Protein AF-A0A6P7GEY9-F1 (afdb_monomer_lite)

InterPro domains:
  IPR000048 IQ motif, EF-hand binding site [PF00612] (261-279)
  IPR000048 IQ motif, EF-hand binding site [SM00015] (258-280)
  IPR042618 Dynein regulatory complex protein 9 [PTHR14871] (231-301)

Secondary structure (DSSP, 8-state):
--SHHHHHHHHHHHHHHHHHHHHHHHHHHHHHHHHHHHHHHHHHTPPP--S---S---HHHHHHHHHTTTT----------THHHHHHHHHHHHHHHHTS--HHHHHHHHHHHHHHHHHHHHHHHHHHHHHHHHHHHHHHHHHHHHHHHHHHHHHHHHHHHHHHHHHHHHHHHHHHHHHHHHHHHHHHHHHHHHHHHHHHHHHHHHHHHHHHHHHHHHHHHHHHHHHHHHHHHHHHHHHHHHHHHHHHHHHHHHHHHHHHHHHHHHHHHHHHHHHHTT-S---------------------

Sequence (301 aa):
MSTEDQFQNVLHSEQNTSQDLSTEMCISVLQEMVDALLILKSIGHWPDIDSDIFEYDTPEQRFKKEIYQQGNVSESLCPQNFSFITIFATNLLEELKHERSYLKFSNSVSTIQKMQLDEELLLGETSKKEIIVKKLQMCLDSERDVSIDKLVSSMESIGKIKDQIENFYIQSEIKINYLKSWENSKLEMQEITFSKLIEEITEDIKTTEANINQDIRVHEEIEIAMSEIIQYAKRQQEIDDYKKHKIEQERLRLEKEEKNKKATTIQAWWRGVMVRKGFGKFRKKKEKKGKKKSTDKKEKK

pLDDT: mean 77.71, std 20.15, range [35.75, 98.62]

Foldseek 3Di:
DDDPVVVVVVVVVVVVVVLVVVLVVVLVVLVVVLVVVVVVCVVVVADDDDLPPQDQDDPVNVVVVVVVVVPDDDPDDDDPRCNVVSSLSVVQSVCCVPVVDCVVVVVSVVSVVVVVVNVVVVVVVVVVVVVVVVVVVVVVVVVVVVVVVVVVVVVVVVVVVVVVVVVVVVVVVVVVVVVVVVVVVVVVVVVVVVVVVVVVVVVVVVVVVVVVVVVVVVVVVVVVVVVVVVVVVVVVVVVVVVVVVVVVVVVVVVVVVVVVVVVVVVVVVVVVVCVVVVVDDPDDDDDDDDDDDDDDDDDDD

Organism: NCBI:txid50390

Radius of gyration: 93.53 Å; chains: 1; bounding box: 195×47×234 Å

Structure (mmCIF, N/CA/C/O backbone):
data_AF-A0A6P7GEY9-F1
#
_entry.id   AF-A0A6P7GEY9-F1
#
loop_
_atom_site.group_PDB
_atom_site.id
_atom_site.type_symbol
_atom_site.label_atom_id
_atom_site.label_alt_id
_atom_site.label_comp_id
_atom_site.label_asym_id
_atom_site.label_entity_id
_atom_site.label_seq_id
_atom_site.pdbx_PDB_ins_code
_atom_site.Cartn_x
_atom_site.Cartn_y
_atom_site.Cartn_z
_atom_site.occupancy
_atom_site.B_iso_or_equiv
_atom_site.auth_seq_id
_atom_site.auth_comp_id
_atom_site.auth_asym_id
_atom_site.auth_atom_id
_atom_site.pdbx_PDB_model_num
ATOM 1 N N . MET A 1 1 ? -86.440 21.029 113.853 1.00 50.75 1 MET A N 1
ATOM 2 C CA . MET A 1 1 ? -85.056 20.531 113.707 1.00 50.75 1 MET A CA 1
ATOM 3 C C . MET A 1 1 ? -85.108 19.026 113.863 1.00 50.75 1 MET A C 1
ATOM 5 O O . MET A 1 1 ? -85.146 18.542 114.985 1.00 50.75 1 MET A O 1
ATOM 9 N N . SER A 1 2 ? -85.318 18.306 112.763 1.00 48.53 2 SER A N 1
ATOM 10 C CA . SER A 1 2 ? -85.650 16.884 112.801 1.00 48.53 2 SER A CA 1
ATOM 11 C C . SER A 1 2 ? -85.211 16.205 111.504 1.00 48.53 2 SER A C 1
ATOM 13 O O . SER A 1 2 ? -85.489 16.711 110.423 1.00 48.53 2 SER A O 1
ATOM 15 N N . THR A 1 3 ? -84.540 15.069 111.696 1.00 53.16 3 THR A N 1
ATOM 16 C CA . THR A 1 3 ? -84.442 13.862 110.857 1.00 53.16 3 THR A CA 1
ATOM 17 C C . THR A 1 3 ? -83.705 13.868 109.508 1.00 53.16 3 THR A C 1
ATOM 19 O O . THR A 1 3 ? -83.012 12.884 109.265 1.00 53.16 3 THR A O 1
ATOM 22 N N . GLU A 1 4 ? -83.703 14.919 108.683 1.00 49.84 4 GLU A N 1
ATOM 23 C CA . GLU A 1 4 ? -83.028 14.839 107.360 1.00 49.84 4 GLU A CA 1
ATOM 24 C C . GLU A 1 4 ? -81.482 14.941 107.446 1.00 49.84 4 GLU A C 1
ATOM 26 O O . GLU A 1 4 ? -80.762 14.157 106.826 1.00 49.84 4 GLU A O 1
ATOM 31 N N . ASP A 1 5 ? -80.952 15.828 108.301 1.00 48.97 5 ASP A N 1
ATOM 32 C CA . ASP A 1 5 ? -79.496 16.028 108.482 1.00 48.97 5 ASP A CA 1
ATOM 33 C C . ASP A 1 5 ? -78.797 14.875 109.229 1.00 48.97 5 ASP A C 1
ATOM 35 O O . ASP A 1 5 ? -77.572 14.736 109.182 1.00 48.97 5 ASP A O 1
ATOM 39 N N . GLN A 1 6 ? -79.558 14.022 109.923 1.00 51.69 6 GLN A N 1
ATOM 40 C CA . GLN A 1 6 ? -79.007 12.825 110.567 1.00 51.69 6 GLN A CA 1
ATOM 41 C C . GLN A 1 6 ? -78.902 11.647 109.590 1.00 51.69 6 GLN A C 1
ATOM 43 O O . GLN A 1 6 ? -77.961 10.869 109.704 1.00 51.69 6 GLN A O 1
ATOM 48 N N . PHE A 1 7 ? -79.783 11.540 108.590 1.00 49.06 7 PHE A N 1
ATOM 49 C CA . PHE A 1 7 ? -79.731 10.447 107.611 1.00 49.06 7 PHE A CA 1
ATOM 50 C C . PHE A 1 7 ? -78.645 10.638 106.544 1.00 49.06 7 PHE A C 1
ATOM 52 O O . PHE A 1 7 ? -77.982 9.668 106.181 1.00 49.06 7 PHE A O 1
ATOM 59 N N . GLN A 1 8 ? -78.386 11.873 106.098 1.00 49.06 8 GLN A N 1
ATOM 60 C CA . GLN A 1 8 ? -77.265 12.154 105.185 1.00 49.06 8 GLN A CA 1
ATOM 61 C C . GLN A 1 8 ? -75.896 11.947 105.860 1.00 49.06 8 GLN A C 1
ATOM 63 O O . GLN A 1 8 ? -74.968 11.450 105.227 1.00 49.06 8 GLN A O 1
ATOM 68 N N . ASN A 1 9 ? -75.781 12.219 107.166 1.00 49.22 9 ASN A N 1
ATOM 69 C CA . ASN A 1 9 ? -74.558 11.935 107.928 1.00 49.22 9 ASN A CA 1
ATOM 70 C C . ASN A 1 9 ? -74.324 10.436 108.179 1.00 49.22 9 ASN A C 1
ATOM 72 O O . ASN A 1 9 ? -73.174 10.023 108.298 1.00 49.22 9 ASN A O 1
ATOM 76 N N . VAL A 1 10 ? -75.379 9.617 108.239 1.00 51.34 10 VAL A N 1
ATOM 77 C CA . VAL A 1 10 ? -75.249 8.157 108.396 1.00 51.34 10 VAL A CA 1
ATOM 78 C C . VAL A 1 10 ? -74.941 7.479 107.058 1.00 51.34 10 VAL A C 1
ATOM 80 O O . VAL A 1 10 ? -74.064 6.630 107.006 1.00 51.34 10 VAL A O 1
ATOM 83 N N . LEU A 1 11 ? -75.547 7.908 105.947 1.00 45.84 11 LEU A N 1
ATOM 84 C CA . LEU A 1 11 ? -75.218 7.370 104.618 1.00 45.84 11 LEU A CA 1
ATOM 85 C C . LEU A 1 11 ? -73.806 7.756 104.150 1.00 45.84 11 LEU A C 1
ATOM 87 O O . LEU A 1 11 ? -73.105 6.924 103.572 1.00 45.84 11 LEU A O 1
ATOM 91 N N . HIS A 1 12 ? -73.344 8.976 104.449 1.00 45.66 12 HIS A N 1
ATOM 92 C CA . HIS A 1 12 ? -71.948 9.347 104.210 1.00 45.66 12 HIS A CA 1
ATOM 93 C C . HIS A 1 12 ? -70.970 8.682 105.188 1.00 45.66 12 HIS A C 1
ATOM 95 O O . HIS A 1 12 ? -69.826 8.452 104.804 1.00 45.66 12 HIS A O 1
ATOM 101 N N . SER A 1 13 ? -71.371 8.319 106.413 1.00 48.47 13 SER A N 1
ATOM 102 C CA . SER A 1 13 ? -70.492 7.549 107.307 1.00 48.47 13 SER A CA 1
ATOM 103 C C . SER A 1 13 ? -70.432 6.063 106.929 1.00 48.47 13 SER A C 1
ATOM 105 O O . SER A 1 13 ? -69.361 5.465 107.003 1.00 48.47 13 SER A O 1
ATOM 107 N N . GLU A 1 14 ? -71.523 5.474 106.434 1.00 44.28 14 GLU A N 1
ATOM 108 C CA . GLU A 1 14 ? -71.573 4.079 105.969 1.00 44.28 14 GLU A CA 1
ATOM 109 C C . GLU A 1 14 ? -70.841 3.869 104.633 1.00 44.28 14 GLU A C 1
ATOM 111 O O . GLU A 1 14 ? -70.109 2.892 104.472 1.00 44.28 14 GLU A O 1
ATOM 116 N N . GLN A 1 15 ? -70.937 4.812 103.688 1.00 47.47 15 GLN A N 1
ATOM 117 C CA . GLN A 1 15 ? -70.130 4.760 102.461 1.00 47.47 15 GLN A CA 1
ATOM 118 C C . GLN A 1 15 ? -68.632 4.959 102.739 1.00 47.47 15 GLN A C 1
ATOM 120 O O . GLN A 1 15 ? -67.813 4.242 102.165 1.00 47.47 15 GLN A O 1
ATOM 125 N N . ASN A 1 16 ? -68.271 5.850 103.670 1.00 49.81 16 ASN A N 1
ATOM 126 C CA . ASN A 1 16 ? -66.875 6.058 104.064 1.00 49.81 16 ASN A CA 1
ATOM 127 C C . ASN A 1 16 ? -66.300 4.871 104.851 1.00 49.81 16 ASN A C 1
ATOM 129 O O . ASN A 1 16 ? -65.142 4.525 104.656 1.00 49.81 16 ASN A O 1
ATOM 133 N N . THR A 1 17 ? -67.091 4.203 105.696 1.00 50.62 17 THR A N 1
ATOM 134 C CA . THR A 1 17 ? -66.637 3.008 106.435 1.00 50.62 17 THR A CA 1
ATOM 135 C C . THR A 1 17 ? -66.512 1.779 105.539 1.00 50.62 17 THR A C 1
ATOM 137 O O . THR A 1 17 ? -65.582 0.997 105.720 1.00 50.62 17 THR A O 1
ATOM 140 N N . SER A 1 18 ? -67.376 1.623 104.530 1.00 51.94 18 SER A N 1
ATOM 141 C CA . SER A 1 18 ? -67.231 0.550 103.538 1.00 51.94 18 SER A CA 1
ATOM 142 C C . SER A 1 18 ? -66.055 0.789 102.583 1.00 51.94 18 SER A C 1
ATOM 144 O O . SER A 1 18 ? -65.390 -0.176 102.201 1.00 51.94 18 SER A O 1
ATOM 146 N N . GLN A 1 19 ? -65.777 2.044 102.201 1.00 55.69 19 GLN A N 1
ATOM 147 C CA . GLN A 1 19 ? -64.552 2.386 101.471 1.00 55.69 19 GLN A CA 1
ATOM 148 C C . GLN A 1 19 ? -63.313 2.165 102.342 1.00 55.69 19 GLN A C 1
ATOM 150 O O . GLN A 1 19 ? -62.363 1.552 101.866 1.00 55.69 19 GLN A O 1
ATOM 155 N N . ASP A 1 20 ? -63.332 2.550 103.618 1.00 56.56 20 ASP A N 1
ATOM 156 C CA . ASP A 1 20 ? -62.206 2.329 104.533 1.00 56.56 20 ASP A CA 1
ATOM 157 C C . ASP A 1 20 ? -61.915 0.842 104.758 1.00 56.56 20 ASP A C 1
ATOM 159 O O . ASP A 1 20 ? -60.754 0.444 104.693 1.00 56.56 20 ASP A O 1
ATOM 163 N N . LEU A 1 21 ? -62.945 0.002 104.910 1.00 58.47 21 LEU A N 1
ATOM 164 C CA . LEU A 1 21 ? -62.770 -1.446 105.058 1.00 58.47 21 LEU A CA 1
ATOM 165 C C . LEU A 1 21 ? -62.199 -2.087 103.783 1.00 58.47 21 LEU A C 1
ATOM 167 O O . LEU A 1 21 ? -61.311 -2.935 103.849 1.00 58.47 21 LEU A O 1
ATOM 171 N N . SER A 1 22 ? -62.671 -1.656 102.607 1.00 62.00 22 SER A N 1
ATOM 172 C CA . SER A 1 22 ? -62.120 -2.100 101.321 1.00 62.00 22 SER A CA 1
ATOM 173 C C . SER A 1 22 ? -60.664 -1.665 101.149 1.00 62.00 22 SER A C 1
ATOM 175 O O . SER A 1 22 ? -59.865 -2.419 100.598 1.00 62.00 22 SER A O 1
ATOM 177 N N . THR A 1 23 ? -60.313 -0.465 101.612 1.00 63.62 23 THR A N 1
ATOM 178 C CA . THR A 1 23 ? -58.951 0.074 101.508 1.00 63.62 23 THR A CA 1
ATOM 179 C C . THR A 1 23 ? -58.010 -0.658 102.465 1.00 63.62 23 THR A C 1
ATOM 181 O O . THR A 1 23 ? -56.910 -1.027 102.066 1.00 63.62 23 THR A O 1
ATOM 184 N N . GLU A 1 24 ? -58.456 -0.963 103.689 1.00 63.41 24 GLU A N 1
ATOM 185 C CA . GLU A 1 24 ? -57.702 -1.787 104.642 1.00 63.41 24 GLU A CA 1
ATOM 186 C C . GLU A 1 24 ? -57.487 -3.217 104.141 1.00 63.41 24 GLU A C 1
ATOM 188 O O . GLU A 1 24 ? -56.365 -3.716 104.205 1.00 63.41 24 GLU A O 1
ATOM 193 N N . MET A 1 25 ? -58.512 -3.860 103.571 1.00 64.94 25 MET A N 1
ATOM 194 C CA . MET A 1 25 ? -58.350 -5.183 102.959 1.00 64.94 25 MET A CA 1
ATOM 195 C C . MET A 1 25 ? -57.347 -5.151 101.800 1.00 64.94 25 MET A C 1
ATOM 197 O O . MET A 1 25 ? -56.496 -6.035 101.703 1.00 64.94 25 MET A O 1
ATOM 201 N N . CYS A 1 26 ? -57.399 -4.125 100.944 1.00 65.19 26 CYS A N 1
ATOM 202 C CA . CYS A 1 26 ? -56.416 -3.941 99.877 1.00 65.19 26 CYS A CA 1
ATOM 203 C C . CYS A 1 26 ? -54.998 -3.740 100.427 1.00 65.19 26 CYS A C 1
ATOM 205 O O . CYS A 1 26 ? -54.064 -4.315 99.878 1.00 65.19 26 CYS A O 1
ATOM 207 N N . ILE A 1 27 ? -54.827 -2.987 101.518 1.00 69.50 27 ILE A N 1
ATOM 208 C CA . ILE A 1 27 ? -53.526 -2.801 102.176 1.00 69.50 27 ILE A CA 1
ATOM 209 C C . ILE A 1 27 ? -53.011 -4.127 102.745 1.00 69.50 27 ILE A C 1
ATOM 211 O O . ILE A 1 27 ? -51.840 -4.437 102.552 1.00 69.50 27 ILE A O 1
ATOM 215 N N . SER A 1 28 ? -53.854 -4.930 103.402 1.00 69.31 28 SER A N 1
ATOM 216 C CA . SER A 1 28 ? -53.449 -6.238 103.937 1.00 69.31 28 SER A CA 1
ATOM 217 C C . SER A 1 28 ? -53.040 -7.215 102.834 1.00 69.31 28 SER A C 1
ATOM 219 O O . SER A 1 28 ? -51.993 -7.848 102.940 1.00 69.31 28 SER A O 1
ATOM 221 N N . VAL A 1 29 ? -53.811 -7.292 101.746 1.00 72.94 29 VAL A N 1
ATOM 222 C CA . VAL A 1 29 ? -53.485 -8.159 100.602 1.00 72.94 29 VAL A CA 1
ATOM 223 C C . VAL A 1 29 ? -52.218 -7.679 99.893 1.00 72.94 29 VAL A C 1
ATOM 225 O O . VAL A 1 29 ? -51.346 -8.484 99.582 1.00 72.94 29 VAL A O 1
ATOM 228 N N . LEU A 1 30 ? -52.067 -6.370 99.669 1.00 71.88 30 LEU A N 1
ATOM 229 C CA . LEU A 1 30 ? -50.858 -5.817 99.055 1.00 71.88 30 LEU A CA 1
ATOM 230 C C . LEU A 1 30 ? -49.628 -5.989 99.947 1.00 71.88 30 LEU A C 1
ATOM 232 O O . LEU A 1 30 ? -48.547 -6.233 99.423 1.00 71.88 30 LEU A O 1
ATOM 236 N N . GLN A 1 31 ? -49.780 -5.913 101.270 1.00 75.38 31 GLN A N 1
ATOM 237 C CA . GLN A 1 31 ? -48.702 -6.199 102.213 1.00 75.38 31 GLN A CA 1
ATOM 238 C C . GLN A 1 31 ? -48.240 -7.653 102.085 1.00 75.38 31 GLN A C 1
ATOM 240 O O . GLN A 1 31 ? -47.049 -7.885 101.913 1.00 75.38 31 GLN A O 1
ATOM 245 N N . GLU A 1 32 ? -49.164 -8.618 102.077 1.00 74.31 32 GLU A N 1
ATOM 246 C CA . GLU A 1 32 ? -48.819 -10.031 101.871 1.00 74.31 32 GLU A CA 1
ATOM 247 C C . GLU A 1 32 ? -48.157 -10.271 100.505 1.00 74.31 32 GLU A C 1
ATOM 249 O O . GLU A 1 32 ? -47.192 -11.031 100.403 1.00 74.31 32 GLU A O 1
ATOM 254 N N . MET A 1 33 ? -48.630 -9.598 99.451 1.00 72.19 33 MET A N 1
ATOM 255 C CA . MET A 1 33 ? -48.030 -9.686 98.117 1.00 72.19 33 MET A CA 1
ATOM 256 C C . MET A 1 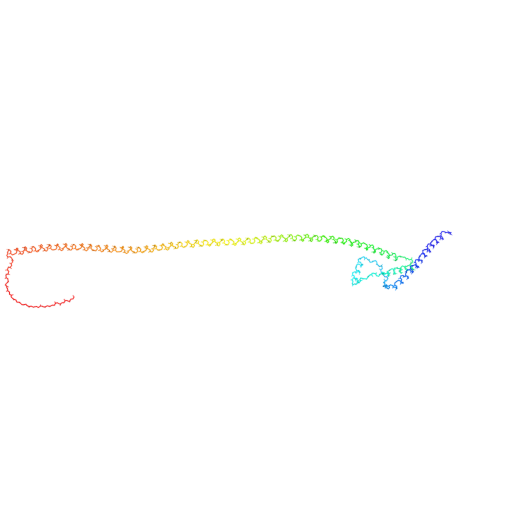33 ? -46.620 -9.088 98.075 1.00 72.19 33 MET A C 1
ATOM 258 O O . MET A 1 33 ? -45.724 -9.691 97.489 1.00 72.19 33 MET A O 1
ATOM 262 N N . VAL A 1 34 ? -46.400 -7.930 98.699 1.00 74.44 34 VAL A N 1
ATOM 263 C CA . VAL A 1 34 ? -45.078 -7.296 98.800 1.00 74.44 34 VAL A CA 1
ATOM 264 C C . VAL A 1 34 ? -44.129 -8.164 99.619 1.00 74.44 34 VAL A C 1
ATOM 266 O O . VAL A 1 34 ? -43.002 -8.394 99.184 1.00 74.44 34 VAL A O 1
ATOM 269 N N . ASP A 1 35 ? -44.582 -8.712 100.744 1.00 74.19 35 ASP A N 1
ATOM 270 C CA . ASP A 1 35 ? -43.778 -9.594 101.589 1.00 74.19 35 ASP A CA 1
ATOM 271 C C . ASP A 1 35 ? -43.381 -10.868 100.820 1.00 74.19 35 ASP A C 1
ATOM 273 O O . ASP A 1 35 ? -42.212 -11.262 100.820 1.00 74.19 35 ASP A O 1
ATOM 277 N N . ALA A 1 36 ? -44.311 -11.464 100.064 1.00 74.94 36 ALA A N 1
ATOM 278 C CA . ALA A 1 36 ? -44.023 -12.597 99.184 1.00 74.94 36 ALA A CA 1
ATOM 279 C C . ALA A 1 36 ? -43.030 -12.239 98.060 1.00 74.94 36 ALA A C 1
ATOM 281 O O . ALA A 1 36 ? -42.120 -13.017 97.761 1.00 74.94 36 ALA A O 1
ATOM 282 N N . LEU A 1 37 ? -43.159 -11.053 97.455 1.00 69.81 37 LEU A N 1
ATOM 283 C CA . LEU A 1 37 ? -42.241 -10.558 96.423 1.00 69.81 37 LEU A CA 1
ATOM 284 C C . LEU A 1 37 ? -40.845 -10.245 96.980 1.00 69.81 37 LEU A C 1
ATOM 286 O O . LEU A 1 37 ? -39.851 -10.479 96.294 1.00 69.81 37 LEU A O 1
ATOM 290 N N . LEU A 1 38 ? -40.740 -9.762 98.219 1.00 69.94 38 LEU A N 1
ATOM 291 C CA . LEU A 1 38 ? -39.466 -9.526 98.904 1.00 69.94 38 LEU A CA 1
ATOM 292 C C . LEU A 1 38 ? -38.768 -10.839 99.267 1.00 69.94 38 LEU A C 1
ATOM 294 O O . LEU A 1 38 ? -37.551 -10.955 99.104 1.00 69.94 38 LEU A O 1
ATOM 298 N N . ILE A 1 39 ? -39.530 -11.858 99.674 1.00 72.75 39 ILE A N 1
ATOM 299 C CA . ILE A 1 39 ? -39.005 -13.214 99.870 1.00 72.75 39 ILE A CA 1
ATOM 300 C C . ILE A 1 39 ? -38.461 -13.752 98.541 1.00 72.75 39 ILE A C 1
ATOM 302 O O . ILE A 1 39 ? -37.316 -14.205 98.484 1.00 72.75 39 ILE A O 1
ATOM 306 N N . LEU A 1 40 ? -39.224 -13.635 97.451 1.00 67.44 40 LEU A N 1
ATOM 307 C CA . LEU A 1 40 ? -38.783 -14.062 96.119 1.00 67.44 40 LEU A CA 1
ATOM 308 C C . LEU A 1 40 ? -37.537 -13.302 95.644 1.00 67.44 40 LEU A C 1
ATOM 310 O O . LEU A 1 40 ? -36.612 -13.925 95.122 1.00 67.44 40 LEU A O 1
ATOM 314 N N . LYS A 1 41 ? -37.458 -11.992 95.898 1.00 67.44 41 LYS A N 1
ATOM 315 C CA . LYS A 1 41 ? -36.270 -11.171 95.629 1.00 67.44 41 LYS A CA 1
ATOM 316 C C . LYS A 1 41 ? -35.043 -11.669 96.398 1.00 67.44 41 LYS A C 1
ATOM 318 O O . LYS A 1 41 ? -33.965 -11.784 95.816 1.00 67.44 41 LYS A O 1
ATOM 323 N N . SER A 1 42 ? -35.206 -12.003 97.680 1.00 66.81 42 SER A N 1
ATOM 324 C CA . SER A 1 42 ? -34.108 -12.501 98.523 1.00 66.81 42 SER A CA 1
ATOM 325 C C . SER A 1 42 ? -33.565 -13.855 98.049 1.00 66.81 42 SER A C 1
ATOM 327 O O . SER A 1 42 ? -32.360 -14.097 98.091 1.00 66.81 42 SER A O 1
ATOM 329 N N . ILE A 1 43 ? -34.440 -14.711 97.516 1.00 68.38 43 ILE A N 1
ATOM 330 C CA . ILE A 1 43 ? -34.069 -16.013 96.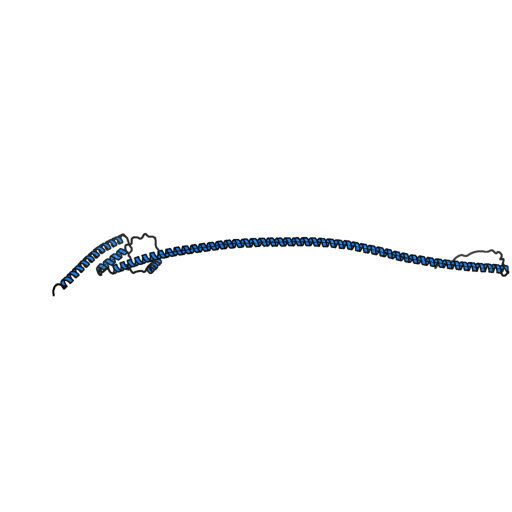952 1.00 68.38 43 ILE A CA 1
ATOM 331 C C . ILE A 1 43 ? -33.416 -15.835 95.571 1.00 68.38 43 ILE A C 1
ATOM 333 O O . ILE A 1 43 ? -32.423 -16.492 95.269 1.00 68.38 43 ILE A O 1
ATOM 337 N N . GLY A 1 44 ? -33.937 -14.923 94.745 1.00 63.75 44 GLY A N 1
ATOM 338 C CA . GLY A 1 44 ? -33.515 -14.711 93.358 1.00 63.75 44 GLY A CA 1
ATOM 339 C C . GLY A 1 44 ? -32.305 -13.795 93.140 1.00 63.75 44 GLY A C 1
ATOM 340 O O . GLY A 1 44 ? -31.861 -13.689 92.000 1.00 63.75 44 GLY A O 1
ATOM 341 N N . HIS A 1 45 ? -31.774 -13.143 94.185 1.00 63.09 45 HIS A N 1
ATOM 342 C CA . HIS A 1 45 ? -30.652 -12.187 94.098 1.00 63.09 45 HIS A CA 1
ATOM 343 C C . HIS A 1 45 ? -30.874 -11.088 93.039 1.00 63.09 45 HIS A C 1
ATOM 345 O O . HIS A 1 45 ? -29.989 -10.788 92.235 1.00 63.09 45 HIS A O 1
ATOM 351 N N . TRP A 1 46 ? -32.072 -10.496 92.993 1.00 65.44 46 TRP A N 1
ATOM 352 C CA . TRP A 1 46 ? -32.348 -9.443 92.012 1.00 65.44 46 TRP A CA 1
ATOM 353 C C . TRP A 1 46 ? -31.669 -8.124 92.404 1.00 65.44 46 TRP A C 1
ATOM 355 O O . TRP A 1 46 ? -31.666 -7.781 93.589 1.00 65.44 46 TRP A O 1
ATOM 365 N N . PRO A 1 47 ? -31.120 -7.370 91.433 1.00 61.84 47 PRO A N 1
ATOM 366 C CA . PRO A 1 47 ? -30.467 -6.096 91.706 1.00 61.84 47 PRO A CA 1
ATOM 367 C C . PRO A 1 47 ? -31.452 -5.083 92.305 1.00 61.84 47 PRO A C 1
ATOM 369 O O . PRO A 1 47 ? -32.628 -5.038 91.921 1.00 61.84 47 PRO A O 1
ATOM 372 N N . ASP A 1 48 ? -30.955 -4.273 93.242 1.00 58.28 48 ASP A N 1
ATOM 373 C CA . ASP A 1 48 ? -31.652 -3.086 93.731 1.00 58.28 48 ASP A CA 1
ATOM 374 C C . ASP A 1 48 ? -31.671 -2.045 92.614 1.00 58.28 48 ASP A C 1
ATOM 376 O O . ASP A 1 48 ? -30.626 -1.672 92.082 1.00 58.28 48 ASP A O 1
ATOM 380 N N . ILE A 1 49 ? -32.872 -1.631 92.221 1.00 56.59 49 ILE A N 1
ATOM 381 C CA . ILE A 1 49 ? -33.063 -0.582 91.225 1.00 56.59 49 ILE A CA 1
ATOM 382 C C . ILE A 1 49 ? -33.602 0.637 91.974 1.00 56.59 49 ILE A C 1
ATOM 384 O O . ILE A 1 49 ? -34.572 0.504 92.721 1.00 56.59 49 ILE A O 1
ATOM 388 N N . ASP A 1 50 ? -32.945 1.786 91.814 1.00 49.50 50 ASP A N 1
ATOM 389 C CA . ASP A 1 50 ? -33.321 3.041 92.474 1.00 49.50 50 ASP A CA 1
ATOM 390 C C . ASP A 1 50 ? -34.741 3.484 92.082 1.00 49.50 50 ASP A C 1
ATOM 392 O O . ASP A 1 50 ? -35.167 3.317 90.943 1.00 49.50 50 ASP A O 1
ATOM 396 N N . SER A 1 51 ? -35.471 4.061 93.037 1.00 49.78 51 SER A N 1
ATOM 397 C CA . SER A 1 51 ? -36.931 4.250 93.039 1.00 49.78 51 SER A CA 1
ATOM 398 C C . SER A 1 51 ? -37.531 5.256 92.032 1.00 49.78 51 SER A C 1
ATOM 400 O O . SER A 1 51 ? -38.741 5.466 92.062 1.00 49.78 51 SER A O 1
ATOM 402 N N . ASP A 1 52 ? -36.754 5.843 91.117 1.00 49.56 52 ASP A N 1
ATOM 403 C CA . ASP A 1 52 ? -37.173 6.974 90.255 1.00 49.56 52 ASP A CA 1
ATOM 404 C C . ASP A 1 52 ? -37.406 6.597 88.773 1.00 49.56 52 ASP A C 1
ATOM 406 O O . ASP A 1 52 ? -37.059 7.327 87.848 1.00 49.56 52 ASP A O 1
ATOM 410 N N . ILE A 1 53 ? -37.984 5.425 88.496 1.00 52.38 53 ILE A N 1
ATOM 411 C CA . ILE A 1 53 ? -37.913 4.836 87.138 1.00 52.38 53 ILE A CA 1
ATOM 412 C C . ILE A 1 53 ? -39.034 5.291 86.182 1.00 52.38 53 ILE A C 1
ATOM 414 O O . ILE A 1 53 ? -38.916 5.089 84.977 1.00 52.38 53 ILE A O 1
ATOM 418 N N . PHE A 1 54 ? -40.112 5.931 86.645 1.00 55.91 54 PHE A N 1
ATOM 419 C CA . PHE A 1 54 ? -41.294 6.178 85.794 1.00 55.91 54 PHE A CA 1
ATOM 420 C C . PHE A 1 54 ? -41.521 7.644 85.433 1.00 55.91 54 PHE A C 1
ATOM 422 O O . PHE A 1 54 ? -42.629 8.164 85.563 1.00 55.91 54 PHE A O 1
ATOM 429 N N . GLU A 1 55 ? -40.485 8.297 84.910 1.00 57.84 55 GLU A N 1
ATOM 430 C CA . GLU A 1 55 ? -40.678 9.468 84.056 1.00 57.84 55 GLU A CA 1
ATOM 431 C C . GLU A 1 55 ? -40.953 8.995 82.619 1.00 57.84 55 GLU A C 1
ATOM 433 O O . GLU A 1 55 ? -40.318 8.066 82.117 1.00 57.84 55 GLU A O 1
ATOM 438 N N . TYR A 1 56 ? -41.953 9.582 81.956 1.00 52.38 56 TYR A N 1
ATOM 439 C CA . TYR A 1 56 ? -42.275 9.226 80.575 1.00 52.38 56 TYR A CA 1
ATOM 440 C C . TYR A 1 56 ? -41.120 9.624 79.650 1.00 52.38 56 TYR A C 1
ATOM 442 O O . TYR A 1 56 ? -40.986 10.786 79.270 1.00 52.38 56 TYR A O 1
ATOM 450 N N . ASP A 1 57 ? -40.314 8.643 79.253 1.00 62.19 57 ASP A N 1
ATOM 451 C CA . ASP A 1 57 ? -39.348 8.813 78.177 1.00 62.19 57 ASP A CA 1
ATOM 452 C C . ASP A 1 57 ? -40.058 8.668 76.828 1.00 62.19 57 ASP A C 1
ATOM 454 O O . ASP A 1 57 ? -40.621 7.607 76.513 1.00 62.19 57 ASP A O 1
ATOM 458 N N . THR A 1 58 ? -39.969 9.716 76.008 1.00 68.94 58 THR A N 1
ATOM 459 C CA . THR A 1 58 ? -40.366 9.651 74.597 1.00 68.94 58 THR A CA 1
ATOM 460 C C . THR A 1 58 ? -39.539 8.591 73.855 1.00 68.94 58 THR A C 1
ATOM 462 O O . THR A 1 58 ? -38.378 8.345 74.213 1.00 68.94 58 THR A O 1
ATOM 465 N N . PRO A 1 59 ? -40.076 7.985 72.784 1.00 59.72 59 PRO A N 1
ATOM 466 C CA . PRO A 1 59 ? -39.341 7.025 71.960 1.00 59.72 59 PRO A CA 1
ATOM 467 C C . PRO A 1 59 ? -37.937 7.476 71.540 1.00 59.72 59 PRO A C 1
ATOM 469 O O . PRO A 1 59 ? -36.985 6.700 71.559 1.00 59.72 59 PRO A O 1
ATOM 472 N N . GLU A 1 60 ? -37.786 8.760 71.222 1.00 63.25 60 GLU A N 1
ATOM 473 C CA . GLU A 1 60 ? -36.525 9.372 70.799 1.00 63.25 60 GLU A CA 1
ATOM 474 C C . GLU A 1 60 ? -35.486 9.442 71.930 1.00 63.25 60 GLU A C 1
ATOM 476 O O . GLU A 1 60 ? -34.283 9.311 71.692 1.00 63.25 60 GLU A O 1
ATOM 481 N N . GLN A 1 61 ? -35.935 9.636 73.172 1.00 66.81 61 GLN A N 1
ATOM 482 C CA . GLN A 1 61 ? -35.074 9.641 74.355 1.00 66.81 61 GLN A CA 1
ATOM 483 C C . GLN A 1 61 ? -34.617 8.225 74.721 1.00 66.81 61 GLN A C 1
ATOM 485 O O . GLN A 1 61 ? -33.446 8.048 75.066 1.00 66.81 61 GLN A O 1
ATOM 490 N N . ARG A 1 62 ? -35.484 7.212 74.571 1.00 62.34 62 ARG A N 1
ATOM 491 C CA . ARG A 1 62 ? -35.099 5.800 74.760 1.00 62.34 62 ARG A CA 1
ATOM 492 C C . ARG A 1 62 ? -34.067 5.352 73.746 1.00 62.34 62 ARG A C 1
ATOM 494 O O . ARG A 1 62 ? -33.031 4.820 74.128 1.00 62.34 62 ARG A O 1
ATOM 501 N N . PHE A 1 63 ? -34.299 5.676 72.477 1.00 59.81 63 PHE A N 1
ATOM 502 C CA . PHE A 1 63 ? -33.371 5.339 71.405 1.00 59.81 63 PHE A CA 1
ATOM 503 C C . PHE A 1 63 ? -31.984 5.962 71.639 1.00 59.81 63 PHE A C 1
ATOM 505 O O . PHE A 1 63 ? -30.959 5.318 71.433 1.00 59.81 63 PHE A O 1
ATOM 512 N N . LYS A 1 64 ? -31.924 7.202 72.150 1.00 65.38 64 LYS A N 1
ATOM 513 C CA . LYS A 1 64 ? -30.658 7.833 72.556 1.00 65.38 64 LYS A CA 1
ATOM 514 C C . LYS A 1 64 ? -29.995 7.116 73.735 1.00 65.38 64 LYS A C 1
ATOM 516 O O . LYS A 1 64 ? -28.793 6.887 73.665 1.00 65.38 64 LYS A O 1
ATOM 521 N N . LYS A 1 65 ? -30.735 6.757 74.792 1.00 64.31 65 LYS A N 1
ATOM 522 C CA . LYS A 1 65 ? -30.192 6.036 75.964 1.00 64.31 65 LYS A CA 1
ATOM 523 C C . LYS A 1 65 ? -29.638 4.652 75.587 1.00 64.31 65 LYS A C 1
ATOM 525 O O . LYS A 1 65 ? -28.572 4.285 76.073 1.00 64.31 65 LYS A O 1
ATOM 530 N N . GLU A 1 66 ? -30.298 3.931 74.682 1.00 56.16 66 GLU A N 1
ATOM 531 C CA . GLU A 1 66 ? -29.866 2.604 74.217 1.00 56.16 66 GLU A CA 1
ATOM 532 C C . GLU A 1 66 ? -28.576 2.642 73.383 1.00 56.16 66 GLU A C 1
ATOM 534 O O . GLU A 1 66 ? -27.703 1.794 73.572 1.00 56.16 66 GLU A O 1
ATOM 539 N N . ILE A 1 67 ? -28.381 3.657 72.531 1.00 53.47 67 ILE A N 1
ATOM 540 C CA . ILE A 1 67 ? -27.129 3.823 71.764 1.00 53.47 67 ILE A CA 1
ATOM 541 C C . ILE A 1 67 ? -25.913 3.991 72.696 1.00 53.47 67 ILE A C 1
ATOM 543 O O . ILE A 1 67 ? -24.826 3.510 72.379 1.00 53.47 67 ILE A O 1
ATOM 547 N N . TYR A 1 68 ? -26.081 4.615 73.869 1.00 50.31 68 TYR A N 1
ATOM 548 C CA . TYR A 1 68 ? -25.006 4.752 74.861 1.00 50.31 68 TYR A CA 1
ATOM 549 C C . TYR A 1 68 ? -24.729 3.466 75.667 1.00 50.31 68 TYR A C 1
ATOM 551 O O . TYR A 1 68 ? -23.679 3.376 76.301 1.00 50.31 68 TYR A O 1
ATOM 559 N N . GLN A 1 69 ? -25.618 2.465 75.638 1.00 50.28 69 GLN A N 1
ATOM 560 C CA . GLN A 1 69 ? -25.484 1.213 76.403 1.00 50.28 69 GLN A CA 1
ATOM 561 C C . GLN A 1 69 ? -25.041 -0.000 75.561 1.00 50.28 69 GLN A C 1
ATOM 563 O O . GLN A 1 69 ? -24.638 -1.015 76.129 1.00 50.28 69 GLN A O 1
ATOM 568 N N . GLN A 1 70 ? -25.001 0.098 74.225 1.00 44.03 70 GLN A N 1
ATOM 569 C CA . GLN A 1 70 ? -24.562 -0.979 73.312 1.00 44.03 70 GLN A CA 1
ATOM 570 C C . GLN A 1 70 ? -23.049 -1.315 73.354 1.00 44.03 70 GLN A C 1
ATOM 572 O O . GLN A 1 70 ? -22.503 -1.893 72.418 1.00 44.03 70 GLN A O 1
ATOM 577 N N . GLY A 1 71 ? -22.354 -1.000 74.450 1.00 41.50 71 GLY A N 1
ATOM 578 C CA . GLY A 1 71 ? -20.969 -1.413 74.689 1.00 41.50 71 GLY A CA 1
ATOM 579 C C . GLY A 1 71 ? -20.803 -2.783 75.355 1.00 41.50 71 GLY A C 1
ATOM 580 O O . GLY A 1 71 ? -19.696 -3.302 75.350 1.00 41.50 71 GLY A O 1
ATOM 581 N N . ASN A 1 72 ? -21.851 -3.377 75.937 1.00 44.25 72 ASN A N 1
ATOM 582 C CA . ASN A 1 72 ? -21.775 -4.693 76.582 1.00 44.25 72 ASN A CA 1
ATOM 583 C C . ASN A 1 72 ? -23.174 -5.301 76.716 1.00 44.25 72 ASN A C 1
ATOM 585 O O . ASN A 1 72 ? -23.874 -5.030 77.688 1.00 44.25 72 ASN A O 1
ATOM 589 N N . VAL A 1 73 ? -23.571 -6.163 75.784 1.00 37.94 73 VAL A N 1
ATOM 590 C CA . VAL A 1 73 ? -24.682 -7.088 76.029 1.00 37.94 73 VAL A CA 1
ATOM 591 C C . VAL A 1 73 ? -24.203 -8.484 75.667 1.00 37.94 73 VAL A C 1
ATOM 593 O O . VAL A 1 73 ? -24.227 -8.893 74.510 1.00 37.94 73 VAL A O 1
ATOM 596 N N . SER A 1 74 ? -23.723 -9.201 76.684 1.00 37.41 74 SER A N 1
ATOM 597 C CA . SER A 1 74 ? -23.732 -10.657 76.653 1.00 37.41 74 SER A CA 1
ATOM 598 C C . SER A 1 74 ? -25.187 -11.100 76.588 1.00 37.41 74 SER A C 1
ATOM 600 O O . SER A 1 74 ? -26.020 -10.655 77.376 1.00 37.41 74 SER A O 1
ATOM 602 N N . GLU A 1 75 ? -25.462 -11.975 75.636 1.00 44.06 75 GLU A N 1
ATOM 603 C CA . GLU A 1 75 ? -26.713 -12.688 75.422 1.00 44.06 75 GLU A CA 1
ATOM 604 C C . GLU A 1 75 ? -27.042 -13.537 76.669 1.00 44.06 75 GLU A C 1
ATOM 606 O O . GLU A 1 75 ? -26.734 -14.723 76.745 1.00 44.06 75 GLU A O 1
ATOM 611 N N . SER A 1 76 ? -27.601 -12.920 77.714 1.00 35.75 76 SER A N 1
ATOM 612 C CA . SER A 1 76 ? -28.154 -13.641 78.859 1.00 35.75 76 SER A CA 1
ATOM 613 C C . SER A 1 76 ? -29.664 -13.680 78.714 1.00 35.75 76 SER A C 1
ATOM 615 O O . SER A 1 76 ? -30.302 -12.626 78.686 1.00 35.75 76 SER A O 1
ATOM 617 N N . LEU A 1 77 ? -30.218 -14.896 78.647 1.00 38.97 77 LEU A N 1
ATOM 618 C CA . LEU A 1 77 ? -31.639 -15.165 78.859 1.00 38.97 77 LEU A CA 1
ATOM 619 C C . LEU A 1 77 ? -32.142 -14.249 79.970 1.00 38.97 77 LEU A C 1
ATOM 621 O O . LEU A 1 77 ? -31.635 -14.335 81.085 1.00 38.97 77 LEU A O 1
ATOM 625 N N . CYS A 1 78 ? -33.099 -13.382 79.643 1.00 38.44 78 CYS A N 1
ATOM 626 C CA . CYS A 1 78 ? -33.720 -12.463 80.581 1.00 38.44 78 CYS A CA 1
ATOM 627 C C . CYS A 1 78 ? -34.110 -13.247 81.846 1.00 38.44 78 CYS A C 1
ATOM 629 O O . CYS A 1 78 ? -35.059 -14.038 81.790 1.00 38.44 78 CYS A O 1
ATOM 631 N N . PRO A 1 79 ? -33.406 -13.085 82.985 1.00 44.16 79 PRO A N 1
ATOM 632 C CA . PRO A 1 79 ? -33.956 -13.556 84.238 1.00 44.16 79 PRO A CA 1
ATOM 633 C C . PRO A 1 79 ? -35.243 -12.757 84.400 1.00 44.16 79 PRO A C 1
ATOM 635 O O . PRO A 1 79 ? -35.258 -11.558 84.110 1.00 44.16 79 PRO A O 1
ATOM 638 N N . GLN A 1 80 ? -36.336 -13.409 84.781 1.00 50.84 80 GLN A N 1
ATOM 639 C CA . GLN A 1 80 ? -37.583 -12.722 85.088 1.00 50.84 80 GLN A CA 1
ATOM 640 C C . GLN A 1 80 ? -37.333 -11.780 86.277 1.00 50.84 80 GLN A C 1
ATOM 642 O O . GLN A 1 80 ? -37.460 -12.158 87.438 1.00 50.84 80 GLN A O 1
ATOM 647 N N . ASN A 1 81 ? -36.861 -10.573 85.979 1.00 57.34 81 ASN A N 1
ATOM 648 C CA . ASN A 1 81 ? -36.497 -9.569 86.954 1.00 57.34 81 ASN A CA 1
ATOM 649 C C . ASN A 1 81 ? -37.782 -8.843 87.339 1.00 57.34 81 ASN A C 1
ATOM 651 O O . ASN A 1 81 ? -38.184 -7.871 86.700 1.00 57.34 81 ASN A O 1
ATOM 655 N N . PHE A 1 82 ? -38.459 -9.355 88.365 1.00 59.81 82 PHE A N 1
ATOM 656 C CA . PHE A 1 82 ? -39.680 -8.745 88.876 1.00 59.81 82 PHE A CA 1
ATOM 657 C C . PHE A 1 82 ? -39.397 -7.619 89.881 1.00 59.81 82 PHE A C 1
ATOM 659 O O . PHE A 1 82 ? -40.343 -7.132 90.493 1.00 59.81 82 PHE A O 1
ATOM 666 N N . SER A 1 83 ? -38.145 -7.145 90.024 1.00 61.91 83 SER A N 1
ATOM 667 C CA . SER A 1 83 ? -37.815 -5.992 90.882 1.00 61.91 83 SER A CA 1
ATOM 668 C C . SER A 1 83 ? -38.673 -4.771 90.559 1.00 61.91 83 SER A C 1
ATOM 670 O O . SER A 1 83 ? -39.054 -4.041 91.467 1.00 61.91 83 SER A O 1
ATOM 672 N N . PHE A 1 84 ? -39.045 -4.588 89.288 1.00 64.25 84 PHE A N 1
ATOM 673 C CA . PHE A 1 84 ? -39.993 -3.552 88.892 1.00 64.25 84 PHE A CA 1
ATOM 674 C C . PHE A 1 84 ? -41.370 -3.741 89.550 1.00 64.25 84 PHE A C 1
ATOM 676 O O . PHE A 1 84 ? -41.897 -2.797 90.125 1.00 64.25 84 PHE A O 1
ATOM 683 N N . ILE A 1 85 ? -41.926 -4.957 89.534 1.00 66.44 85 ILE A N 1
ATOM 684 C CA . ILE A 1 85 ? -43.217 -5.268 90.171 1.00 66.44 85 ILE A CA 1
ATOM 685 C C . ILE A 1 85 ? -43.120 -5.083 91.686 1.00 66.44 85 ILE A C 1
ATOM 687 O O . ILE A 1 85 ? -44.048 -4.556 92.290 1.00 66.44 85 ILE A O 1
ATOM 691 N N . THR A 1 86 ? -41.989 -5.457 92.291 1.00 65.62 86 THR A N 1
ATOM 692 C CA . THR A 1 86 ? -41.742 -5.252 93.722 1.00 65.62 86 THR A CA 1
ATOM 693 C C . THR A 1 86 ? -41.744 -3.765 94.080 1.00 65.62 86 THR A C 1
ATOM 695 O O . THR A 1 86 ? -42.471 -3.389 94.989 1.00 65.62 86 THR A O 1
ATOM 698 N N . ILE A 1 87 ? -41.018 -2.917 93.338 1.00 68.25 87 ILE A N 1
ATOM 699 C CA . ILE A 1 87 ? -40.984 -1.453 93.548 1.00 68.25 87 ILE A CA 1
ATOM 700 C C . ILE A 1 87 ? -42.365 -0.827 93.295 1.00 68.25 87 ILE A C 1
ATOM 702 O O . ILE A 1 87 ? -42.823 0.049 94.026 1.00 68.25 87 ILE A O 1
ATOM 706 N N . PHE A 1 88 ? -43.065 -1.300 92.267 1.00 66.50 88 PHE A N 1
ATOM 707 C CA . PHE A 1 88 ? -44.398 -0.827 91.909 1.00 66.50 88 PHE A CA 1
ATOM 708 C C . PHE A 1 88 ? -45.440 -1.163 92.987 1.00 66.50 88 PHE A C 1
ATOM 710 O O . PHE A 1 88 ? -46.263 -0.322 93.345 1.00 66.50 88 PHE A O 1
ATOM 717 N N . ALA A 1 89 ? -45.369 -2.375 93.545 1.00 66.69 89 ALA A N 1
ATOM 718 C CA . ALA A 1 89 ? -46.236 -2.837 94.621 1.00 66.69 89 ALA A CA 1
ATOM 719 C C . ALA A 1 89 ? -45.908 -2.164 95.965 1.00 66.69 89 ALA A C 1
ATOM 721 O O . ALA A 1 89 ? -46.832 -1.814 96.697 1.00 66.69 89 ALA A O 1
ATOM 722 N N . THR A 1 90 ? -44.628 -1.918 96.276 1.00 69.50 90 THR A N 1
ATOM 723 C CA . THR A 1 90 ? -44.226 -1.178 97.486 1.00 69.50 90 THR A CA 1
ATOM 724 C C . THR A 1 90 ? -44.660 0.283 97.426 1.00 69.50 90 THR A C 1
ATOM 726 O O . THR A 1 90 ? -45.197 0.788 98.406 1.00 69.50 90 THR A O 1
ATOM 729 N N . ASN A 1 91 ? -44.515 0.944 96.273 1.00 69.19 91 ASN A N 1
ATOM 730 C CA . ASN A 1 91 ? -44.923 2.341 96.105 1.00 69.19 91 ASN A CA 1
ATOM 731 C C . ASN A 1 91 ? -46.450 2.504 96.193 1.00 69.19 91 ASN A C 1
ATOM 733 O O . ASN A 1 91 ? -46.928 3.443 96.824 1.00 69.19 91 ASN A O 1
ATOM 737 N N . LEU A 1 92 ? -47.223 1.567 95.627 1.00 67.00 92 LEU A N 1
ATOM 738 C CA . LEU A 1 92 ? -48.686 1.537 95.767 1.00 67.00 92 LEU A CA 1
ATOM 739 C C . LEU A 1 92 ? -49.117 1.301 97.225 1.00 67.00 92 LEU A C 1
ATOM 741 O O . LEU A 1 92 ? -50.072 1.911 97.702 1.00 67.00 92 LEU A O 1
ATOM 745 N N . LEU A 1 93 ? -48.412 0.423 97.940 1.00 66.25 93 LEU A N 1
ATOM 746 C CA . LEU A 1 93 ? -48.665 0.128 99.348 1.00 66.25 93 LEU A CA 1
ATOM 747 C C . LEU A 1 93 ? -48.365 1.336 100.252 1.00 66.25 93 LEU A C 1
ATOM 749 O O . LEU A 1 93 ? -49.127 1.599 101.182 1.00 66.25 93 LEU A O 1
ATOM 753 N N . GLU A 1 94 ? -47.296 2.089 99.979 1.00 69.00 94 GLU A N 1
ATOM 754 C CA . GLU A 1 94 ? -46.997 3.348 100.676 1.00 69.00 94 GLU A CA 1
ATOM 755 C C . GLU A 1 94 ? -48.015 4.451 100.351 1.00 69.00 94 GLU A C 1
ATOM 757 O O . GLU A 1 94 ? -48.483 5.135 101.264 1.00 69.00 94 GLU A O 1
ATOM 762 N N . GLU A 1 95 ? -48.424 4.590 99.085 1.00 67.56 95 GLU A N 1
ATOM 763 C CA . GLU A 1 95 ? -49.432 5.570 98.651 1.00 67.56 95 GLU A CA 1
ATOM 764 C C . GLU A 1 95 ? -50.801 5.310 99.308 1.00 67.56 95 GLU A C 1
ATOM 766 O O . GLU A 1 95 ? -51.440 6.229 99.829 1.00 67.56 95 GLU A O 1
ATOM 771 N N . LEU A 1 96 ? -51.221 4.043 99.391 1.00 64.25 96 LEU A N 1
ATOM 772 C CA . LEU A 1 96 ? -52.471 3.647 100.044 1.00 64.25 96 LEU A CA 1
ATOM 773 C C . LEU A 1 96 ? -52.427 3.805 101.571 1.00 64.25 96 LEU A C 1
ATOM 775 O O . LEU A 1 96 ? -53.442 4.170 102.167 1.00 64.25 96 LEU A O 1
ATOM 779 N N . LYS A 1 97 ? -51.268 3.578 102.209 1.00 66.00 97 LYS A N 1
ATOM 780 C CA . LYS A 1 97 ? -51.090 3.760 103.662 1.00 66.00 97 LYS A CA 1
ATOM 781 C C . LYS A 1 97 ? -51.053 5.228 104.090 1.00 66.00 97 LYS A C 1
ATOM 783 O O . LYS A 1 97 ? -51.565 5.543 105.163 1.00 66.00 97 LYS A O 1
ATOM 788 N N . HIS A 1 98 ? -50.443 6.109 103.294 1.00 63.12 98 HIS A N 1
ATOM 789 C CA . HIS A 1 98 ? -50.220 7.508 103.677 1.00 63.12 98 HIS A CA 1
ATOM 790 C C . HIS A 1 98 ? -51.221 8.498 103.073 1.00 63.12 98 HIS A C 1
ATOM 792 O O . HIS A 1 98 ? -51.626 9.434 103.760 1.00 63.12 98 HIS A O 1
ATOM 798 N N . GLU A 1 99 ? -51.626 8.314 101.815 1.00 60.97 99 GLU A N 1
ATOM 799 C CA . GLU A 1 99 ? -52.437 9.288 101.068 1.00 60.97 99 GLU A CA 1
ATOM 800 C C . GLU A 1 99 ? -53.877 8.796 100.816 1.00 60.97 99 GLU A C 1
ATOM 802 O O . GLU A 1 99 ? -54.711 9.586 100.371 1.00 60.97 99 GLU A O 1
ATOM 807 N N . ARG A 1 100 ? -54.190 7.513 101.105 1.00 64.12 100 ARG A N 1
ATOM 808 C CA . ARG A 1 100 ? -55.46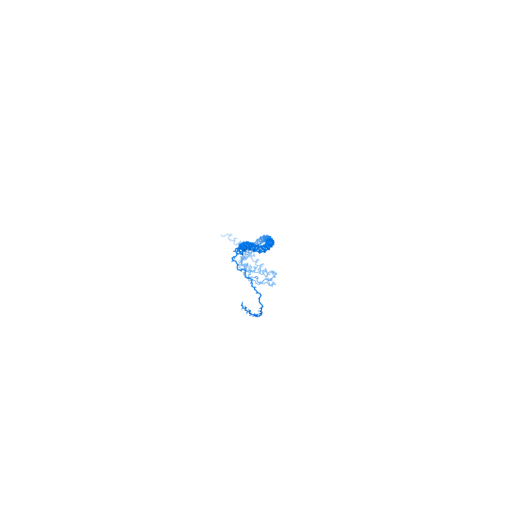7 6.829 100.768 1.00 64.12 100 ARG A CA 1
ATOM 809 C C . ARG A 1 100 ? -55.908 7.082 99.316 1.00 64.12 100 ARG A C 1
ATOM 811 O O . ARG A 1 100 ? -57.093 7.161 99.000 1.00 64.12 100 ARG A O 1
ATOM 818 N N . SER A 1 101 ? -54.930 7.226 98.430 1.00 65.00 101 SER A N 1
ATOM 819 C CA . SER A 1 101 ? -55.100 7.569 97.023 1.00 65.00 101 SER A CA 1
ATOM 820 C C . SER A 1 101 ? -54.310 6.580 96.171 1.00 65.00 101 SER A C 1
ATOM 822 O O . SER A 1 101 ? -53.390 5.927 96.652 1.00 65.00 101 SER A O 1
ATOM 824 N N . TYR A 1 102 ? -54.694 6.450 94.907 1.00 66.75 102 TYR A N 1
ATOM 825 C CA . TYR A 1 102 ? -54.044 5.583 93.918 1.00 66.75 102 TYR A CA 1
ATOM 826 C C . TYR A 1 102 ? -53.633 6.387 92.675 1.00 66.75 102 TYR A C 1
ATOM 828 O O . TYR A 1 102 ? -53.576 5.865 91.560 1.00 66.75 102 TYR A O 1
ATOM 836 N N . LEU A 1 103 ? -53.413 7.694 92.839 1.00 69.06 103 LEU A N 1
ATOM 837 C CA . LEU A 1 103 ? -53.227 8.630 91.735 1.00 69.06 103 LEU A CA 1
ATOM 838 C C . LEU A 1 103 ? -51.856 8.459 91.070 1.00 69.06 103 LEU A C 1
ATOM 840 O O . LEU A 1 103 ? -51.783 8.472 89.842 1.00 69.06 103 LEU A O 1
ATOM 844 N N . LYS A 1 104 ? -50.779 8.257 91.840 1.00 68.19 104 LYS A N 1
ATOM 845 C CA . LYS A 1 104 ? -49.436 7.987 91.305 1.00 68.19 104 LYS A CA 1
ATOM 846 C C . LYS A 1 104 ? -49.426 6.642 90.592 1.00 68.19 104 LYS A C 1
ATOM 848 O O . LYS A 1 104 ? -48.964 6.583 89.458 1.00 68.19 104 LYS A O 1
ATOM 853 N N . PHE A 1 105 ? -50.048 5.613 91.170 1.00 68.00 105 PHE A N 1
ATOM 854 C CA . PHE A 1 105 ? -50.258 4.335 90.485 1.00 68.00 105 PHE A CA 1
ATOM 855 C C . PHE A 1 105 ? -51.036 4.485 89.169 1.00 68.00 105 PHE A C 1
ATOM 857 O O . PHE A 1 105 ? -50.589 4.010 88.126 1.00 68.00 105 PHE A O 1
ATOM 864 N N . SER A 1 106 ? -52.167 5.197 89.179 1.00 74.56 106 SER A N 1
ATOM 865 C CA . SER A 1 106 ? -52.964 5.454 87.973 1.00 74.56 106 SER A CA 1
ATOM 866 C C . SER A 1 106 ? -52.168 6.225 86.914 1.00 74.56 106 SER A C 1
ATOM 868 O O . SER A 1 106 ? -52.287 5.936 85.721 1.00 74.56 106 SER A O 1
ATOM 870 N N . ASN A 1 107 ? -51.331 7.178 87.331 1.00 76.12 107 ASN A N 1
ATOM 871 C CA . ASN A 1 107 ? -50.440 7.918 86.442 1.00 76.12 107 ASN A CA 1
ATOM 872 C C . ASN A 1 107 ? -49.362 7.008 85.849 1.00 76.12 107 ASN A C 1
ATOM 874 O O . ASN A 1 107 ? -49.151 7.049 84.642 1.00 76.12 107 ASN A O 1
ATOM 878 N N . SER A 1 108 ? -48.731 6.140 86.642 1.00 71.94 108 SER A N 1
ATOM 879 C CA . SER A 1 108 ? -47.731 5.193 86.142 1.00 71.94 108 SER A CA 1
ATOM 880 C C . SER A 1 108 ? -48.332 4.147 85.199 1.00 71.94 108 SER A C 1
ATOM 882 O O . SER A 1 108 ? -47.738 3.857 84.164 1.00 71.94 108 SER A O 1
ATOM 884 N N . VAL A 1 109 ? -49.534 3.632 85.484 1.00 77.19 109 VAL A N 1
ATOM 885 C CA . VAL A 1 109 ? -50.264 2.742 84.563 1.00 77.19 109 VAL A CA 1
ATOM 886 C C . VAL A 1 109 ? -50.614 3.472 83.265 1.00 77.19 109 VAL A C 1
ATOM 888 O O . VAL A 1 109 ? -50.396 2.933 82.183 1.00 77.19 109 VAL A O 1
ATOM 891 N N . SER A 1 110 ? -51.088 4.718 83.351 1.00 79.12 110 SER A N 1
ATOM 892 C CA . SER A 1 110 ? -51.383 5.545 82.171 1.00 79.12 110 SER A CA 1
ATOM 893 C C . SER A 1 110 ? -50.124 5.838 81.349 1.00 79.12 110 SER A C 1
ATOM 895 O O . SER A 1 110 ? -50.173 5.857 80.120 1.00 79.12 110 SER A O 1
ATOM 897 N N . THR A 1 111 ? -48.985 6.042 82.013 1.00 78.50 111 THR A N 1
ATOM 898 C CA . THR A 1 111 ? -47.673 6.182 81.378 1.00 78.50 111 THR A CA 1
ATOM 899 C C . THR A 1 111 ? -47.305 4.899 80.641 1.00 78.50 111 THR A C 1
ATOM 901 O O . THR A 1 111 ? -47.055 4.966 79.444 1.00 78.50 111 THR A O 1
ATOM 904 N N . ILE A 1 112 ? -47.373 3.728 81.281 1.00 77.31 112 ILE A N 1
ATOM 905 C CA . ILE A 1 112 ? -47.073 2.431 80.643 1.00 77.31 112 ILE A CA 1
ATOM 906 C C . ILE A 1 112 ? -47.980 2.179 79.433 1.00 77.31 112 ILE A C 1
ATOM 908 O O . ILE A 1 112 ? -47.493 1.781 78.378 1.00 77.31 112 ILE A O 1
ATOM 912 N N . GLN A 1 113 ? -49.277 2.471 79.543 1.00 80.50 113 GLN A N 1
ATOM 913 C CA . GLN A 1 113 ? -50.214 2.342 78.425 1.00 80.50 113 GLN A CA 1
ATOM 914 C C . GLN A 1 113 ? -49.840 3.250 77.246 1.00 80.50 113 GLN A C 1
ATOM 916 O O . GLN A 1 113 ? -49.875 2.808 76.100 1.00 80.50 113 GLN A O 1
ATOM 921 N N . LYS A 1 114 ? -49.426 4.498 77.506 1.00 82.69 114 LYS A N 1
ATOM 922 C CA . LYS A 1 114 ? -48.903 5.390 76.457 1.00 82.69 114 LYS A CA 1
ATOM 923 C C . LYS A 1 114 ? -47.620 4.846 75.834 1.00 82.69 114 LYS A C 1
ATOM 925 O O . LYS A 1 114 ? -47.484 4.875 74.620 1.00 82.69 114 LYS A O 1
ATOM 930 N N . MET A 1 115 ? -46.704 4.313 76.644 1.00 80.31 115 MET A N 1
ATOM 931 C CA . MET A 1 115 ? -45.453 3.724 76.156 1.00 80.31 115 MET A CA 1
ATOM 932 C C . MET A 1 115 ? -45.703 2.512 75.247 1.00 80.31 115 MET A C 1
ATOM 934 O O . MET A 1 115 ? -45.021 2.379 74.238 1.00 80.31 115 MET A O 1
ATOM 938 N N . GLN A 1 116 ? -46.675 1.660 75.591 1.00 80.81 116 GLN A N 1
ATOM 939 C CA . GLN A 1 116 ? -47.082 0.510 74.776 1.00 80.81 116 GLN A CA 1
ATOM 940 C C . GLN A 1 116 ? -47.712 0.943 73.448 1.00 80.81 116 GLN A C 1
ATOM 942 O O . GLN A 1 116 ? -47.419 0.361 72.407 1.00 80.81 116 GLN A O 1
ATOM 947 N N . LEU A 1 117 ? -48.549 1.984 73.471 1.00 85.88 117 LEU A N 1
ATOM 948 C CA . LEU A 1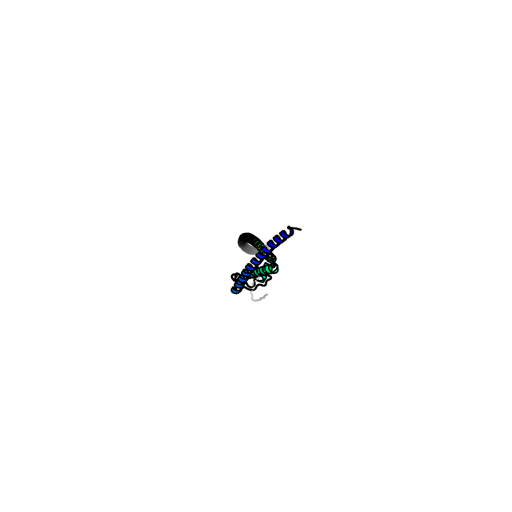 117 ? -49.180 2.524 72.266 1.00 85.88 117 LEU A CA 1
ATOM 949 C C . LEU A 1 117 ? -48.140 3.147 71.321 1.00 85.88 117 LEU A C 1
ATOM 951 O O . LEU A 1 117 ? -48.175 2.903 70.115 1.00 85.88 117 LEU A O 1
ATOM 955 N N . ASP A 1 118 ? -47.182 3.896 71.866 1.00 83.69 118 ASP A N 1
ATOM 956 C CA . ASP A 1 118 ? -46.052 4.438 71.109 1.00 83.69 118 ASP A CA 1
ATOM 957 C C . ASP A 1 118 ? -45.177 3.322 70.510 1.00 83.69 118 ASP A C 1
ATOM 959 O O . ASP A 1 118 ? -44.761 3.419 69.356 1.00 83.69 118 ASP A O 1
ATOM 963 N N . GLU A 1 119 ? -44.917 2.246 71.258 1.00 82.69 119 GLU A N 1
ATOM 964 C CA . GLU A 1 119 ? -44.170 1.078 70.774 1.00 82.69 119 GLU A CA 1
ATOM 965 C C . GLU A 1 119 ? -44.887 0.385 69.607 1.00 82.69 119 GLU A C 1
ATOM 967 O O . GLU A 1 119 ? -44.273 0.118 68.571 1.00 82.69 119 GLU A O 1
ATOM 972 N N . GLU A 1 120 ? -46.197 0.160 69.723 1.00 86.00 120 GLU A N 1
ATOM 973 C CA . GLU A 1 120 ? -47.009 -0.409 68.645 1.00 86.00 120 GLU A CA 1
ATOM 974 C C . GLU A 1 120 ? -46.991 0.484 67.391 1.00 86.00 120 GLU A C 1
ATOM 976 O O . GLU A 1 120 ? -46.838 -0.004 66.264 1.00 86.00 120 GLU A O 1
ATOM 981 N N . LEU A 1 121 ? -47.069 1.807 67.573 1.00 90.25 121 LEU A N 1
ATOM 982 C CA . LEU A 1 121 ? -46.992 2.775 66.481 1.00 90.25 121 LEU A CA 1
ATOM 983 C C . LEU A 1 121 ? -45.625 2.731 65.782 1.00 90.25 121 LEU A C 1
ATOM 985 O O . LEU A 1 121 ? -45.568 2.699 64.548 1.00 90.25 121 LEU A O 1
ATOM 989 N N . LEU A 1 122 ? -44.529 2.661 66.541 1.00 84.44 122 LEU A N 1
ATOM 990 C CA . LEU A 1 122 ? -43.171 2.542 66.000 1.00 84.44 122 LEU A CA 1
ATOM 991 C C . LEU A 1 122 ? -42.959 1.225 65.258 1.00 84.44 122 LEU A C 1
ATOM 993 O O . LEU A 1 122 ? -42.355 1.225 64.184 1.00 84.44 122 LEU A O 1
ATOM 997 N N . LEU A 1 123 ? -43.470 0.106 65.776 1.00 84.50 123 LEU A N 1
ATOM 998 C CA . LEU A 1 123 ? -43.431 -1.185 65.082 1.00 84.50 123 LEU A CA 1
ATOM 999 C C . LEU A 1 123 ? -44.193 -1.116 63.750 1.00 84.50 123 LEU A C 1
ATOM 1001 O O . LEU A 1 123 ? -43.707 -1.570 62.711 1.00 84.50 123 LEU A O 1
ATOM 1005 N N . GLY A 1 124 ? -45.353 -0.456 63.741 1.00 88.56 124 GLY A N 1
ATOM 1006 C CA . GLY A 1 124 ? -46.105 -0.190 62.517 1.00 88.56 124 GLY A CA 1
ATOM 1007 C C . GLY A 1 124 ? -45.336 0.678 61.513 1.00 88.56 124 GLY A C 1
ATOM 1008 O O . GLY A 1 124 ? -45.316 0.384 60.314 1.00 88.56 124 GLY A O 1
ATOM 1009 N N . GLU A 1 125 ? -44.682 1.748 61.969 1.00 89.81 125 GLU A N 1
ATOM 1010 C CA . GLU A 1 125 ? -43.866 2.613 61.113 1.00 89.81 125 GLU A CA 1
ATOM 1011 C C . GLU A 1 125 ? -42.605 1.931 60.583 1.00 89.81 125 GLU A C 1
ATOM 1013 O O . GLU A 1 125 ? -42.255 2.111 59.416 1.00 89.81 125 GLU A O 1
ATOM 1018 N N . THR A 1 126 ? -41.912 1.166 61.421 1.00 87.00 126 THR A N 1
ATOM 1019 C CA . THR A 1 126 ? -40.698 0.434 61.038 1.00 87.00 126 THR A CA 1
ATOM 1020 C C . THR A 1 126 ? -41.022 -0.639 60.010 1.00 87.00 126 THR A C 1
ATOM 1022 O O . THR A 1 126 ? -40.345 -0.697 58.986 1.00 87.00 126 THR A O 1
ATOM 1025 N N . SER A 1 127 ? -42.123 -1.377 60.179 1.00 90.19 127 SER A N 1
ATOM 1026 C CA . SER A 1 127 ? -42.611 -2.322 59.168 1.00 90.19 127 SER A CA 1
ATOM 1027 C C . SER A 1 127 ? -42.915 -1.630 57.831 1.00 90.19 127 SER A C 1
ATOM 1029 O O . SER A 1 127 ? -42.485 -2.085 56.767 1.00 90.19 127 SER A O 1
ATOM 1031 N N . LYS A 1 128 ? -43.579 -0.462 57.854 1.00 93.38 128 LYS A N 1
ATOM 1032 C CA . LYS A 1 128 ? -43.819 0.339 56.637 1.00 93.38 128 LYS A CA 1
ATOM 1033 C C . LYS A 1 128 ? -42.512 0.796 55.983 1.00 93.38 128 LYS A C 1
ATOM 1035 O O . LYS A 1 128 ? -42.375 0.686 54.764 1.00 93.38 128 LYS A O 1
ATOM 1040 N N . LYS A 1 129 ? -41.554 1.296 56.771 1.00 92.94 129 LYS A N 1
ATOM 1041 C CA . LYS A 1 129 ? -40.228 1.723 56.292 1.00 92.94 129 LYS A CA 1
ATOM 1042 C C . LYS A 1 129 ? -39.463 0.545 55.684 1.00 92.94 129 LYS A C 1
ATOM 1044 O O . LYS A 1 129 ? -38.903 0.700 54.604 1.00 92.94 129 LYS A O 1
ATOM 1049 N N . GLU A 1 130 ? -39.515 -0.639 56.290 1.00 93.75 130 GLU A N 1
ATOM 1050 C CA . GLU A 1 130 ? -38.884 -1.856 55.766 1.00 93.75 130 GLU A CA 1
ATOM 1051 C C . GLU A 1 130 ? -39.452 -2.248 54.392 1.00 93.75 130 GLU A C 1
ATOM 1053 O O . GLU A 1 130 ? -38.699 -2.549 53.464 1.00 93.75 130 GLU A O 1
ATOM 1058 N N . ILE A 1 131 ? -40.776 -2.179 54.218 1.00 94.50 131 ILE A N 1
ATOM 1059 C CA . ILE A 1 131 ? -41.425 -2.431 52.922 1.00 94.50 131 ILE A CA 1
ATOM 1060 C C . ILE A 1 131 ? -40.952 -1.421 51.869 1.00 94.50 131 ILE A C 1
ATOM 1062 O O . ILE A 1 131 ? -40.689 -1.800 50.726 1.00 94.50 131 ILE A O 1
ATOM 1066 N N . ILE A 1 132 ? -40.843 -0.140 52.230 1.00 94.44 132 ILE A N 1
ATOM 1067 C CA . ILE A 1 132 ? -40.364 0.909 51.319 1.00 94.44 132 ILE A CA 1
ATOM 1068 C C . ILE A 1 132 ? -38.905 0.657 50.935 1.00 94.44 132 ILE A C 1
ATOM 1070 O O . ILE A 1 132 ? -38.584 0.712 49.751 1.00 94.44 132 ILE A O 1
ATOM 1074 N N . VAL A 1 133 ? -38.042 0.325 51.897 1.00 95.19 133 VAL A N 1
ATOM 1075 C CA . VAL A 1 133 ? -36.632 -0.001 51.642 1.00 95.19 133 VAL A CA 1
ATOM 1076 C C . VAL A 1 133 ? -36.517 -1.188 50.688 1.00 95.19 133 VAL A C 1
ATOM 1078 O O . VAL A 1 133 ? -35.788 -1.095 49.706 1.00 95.19 133 VAL A O 1
ATOM 1081 N N . LYS A 1 134 ? -37.292 -2.261 50.894 1.00 95.25 134 LYS A N 1
ATOM 1082 C CA . LYS A 1 134 ? -37.318 -3.407 49.968 1.00 95.25 134 LYS A CA 1
ATOM 1083 C C . LYS A 1 134 ? -37.747 -2.999 48.558 1.00 95.25 134 LYS A C 1
ATOM 1085 O O . LYS A 1 134 ? -37.119 -3.414 47.591 1.00 95.25 134 LYS A O 1
ATOM 1090 N N . LYS A 1 135 ? -38.780 -2.159 48.425 1.00 95.75 135 LYS A N 1
ATOM 1091 C CA . LYS A 1 135 ? -39.221 -1.648 47.114 1.00 95.75 135 LYS A CA 1
ATOM 1092 C C . LYS A 1 135 ? -38.146 -0.804 46.436 1.00 95.75 135 LYS A C 1
ATOM 1094 O O . LYS A 1 135 ? -37.897 -0.992 45.251 1.00 95.75 135 LYS A O 1
ATOM 1099 N N . LEU A 1 136 ? -37.510 0.105 47.174 1.00 95.31 136 LEU A N 1
ATOM 1100 C CA . LEU A 1 136 ? -36.426 0.935 46.651 1.00 95.31 136 LEU A CA 1
ATOM 1101 C C . LEU A 1 136 ? -35.233 0.080 46.220 1.00 95.31 136 LEU A C 1
ATOM 1103 O O . LEU A 1 136 ? -34.688 0.325 45.150 1.00 95.31 136 LEU A O 1
ATOM 1107 N N . GLN A 1 137 ? -34.888 -0.949 46.996 1.00 96.06 137 GLN A N 1
ATOM 1108 C CA . GLN A 1 137 ? -33.835 -1.898 46.647 1.00 96.06 137 GLN A CA 1
ATOM 1109 C C . GLN A 1 137 ? -34.155 -2.632 45.339 1.00 96.06 137 GLN A C 1
ATOM 1111 O O . GLN A 1 137 ? -33.328 -2.652 44.437 1.00 96.06 137 GLN A O 1
ATOM 1116 N N . MET A 1 138 ? -35.380 -3.145 45.185 1.00 96.31 138 MET A N 1
ATOM 1117 C CA . MET A 1 138 ? -35.807 -3.789 43.937 1.00 96.31 138 MET A CA 1
ATOM 1118 C C . MET A 1 138 ? -35.754 -2.838 42.735 1.00 96.31 138 MET A C 1
ATOM 1120 O O . MET A 1 138 ? -35.302 -3.234 41.662 1.00 96.31 138 MET A O 1
ATOM 1124 N N . CYS A 1 139 ? -36.202 -1.588 42.898 1.00 96.00 139 CYS A N 1
ATOM 1125 C CA . CYS A 1 139 ? -36.110 -0.583 41.839 1.00 96.00 139 CYS A CA 1
ATOM 1126 C C . CYS A 1 139 ? -34.648 -0.309 41.461 1.00 96.00 139 CYS A C 1
ATOM 1128 O O . CYS A 1 139 ? -34.322 -0.313 40.275 1.00 96.00 139 CYS A O 1
ATOM 1130 N N . LEU A 1 140 ? -33.775 -0.131 42.456 1.00 95.69 140 LEU A N 1
ATOM 1131 C CA . LEU A 1 140 ? -32.346 0.108 42.259 1.00 95.69 140 LEU A CA 1
ATOM 1132 C C . LEU A 1 140 ? -31.679 -1.052 41.508 1.00 95.69 140 LEU A C 1
ATOM 1134 O O . LEU A 1 140 ? -30.943 -0.821 40.551 1.00 95.69 140 LEU A O 1
ATOM 1138 N N . ASP A 1 141 ? -31.962 -2.291 41.909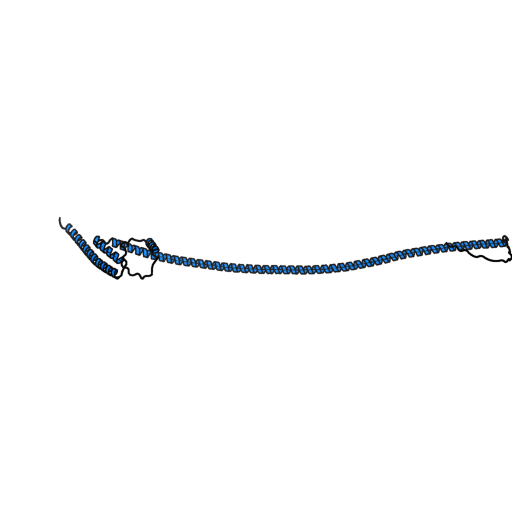 1.00 95.62 141 ASP A N 1
ATOM 1139 C CA . ASP A 1 141 ? -31.407 -3.482 41.264 1.00 95.62 141 ASP A CA 1
ATOM 1140 C C . ASP A 1 141 ? -31.902 -3.602 39.815 1.00 95.62 141 ASP A C 1
ATOM 1142 O O . ASP A 1 141 ? -31.103 -3.813 38.906 1.00 95.62 141 ASP A O 1
ATOM 1146 N N . SER A 1 142 ? -33.187 -3.332 39.559 1.00 96.06 142 SER A N 1
ATOM 1147 C CA . SER A 1 142 ? -33.726 -3.341 38.192 1.00 96.06 142 SER A CA 1
ATOM 1148 C C . SER A 1 142 ? -33.110 -2.263 37.289 1.00 96.06 142 SER A C 1
ATOM 1150 O O . SER A 1 142 ? -32.821 -2.514 36.119 1.00 96.06 142 SER A O 1
ATOM 1152 N N . GLU A 1 143 ? -32.867 -1.060 37.817 1.00 96.44 143 GLU A N 1
ATOM 1153 C CA . GLU A 1 143 ? -32.223 0.023 37.068 1.00 96.44 143 GLU A CA 1
ATOM 1154 C C . GLU A 1 143 ? -30.749 -0.293 36.793 1.00 96.44 143 GLU A C 1
ATOM 1156 O O . GLU A 1 143 ? -30.229 -0.010 35.705 1.00 96.44 143 GLU A O 1
ATOM 1161 N N . ARG A 1 144 ? -30.080 -0.925 37.762 1.00 96.56 144 ARG A N 1
ATOM 1162 C CA . ARG A 1 144 ? -28.719 -1.426 37.608 1.00 96.56 144 ARG A CA 1
ATOM 1163 C C . ARG A 1 144 ? -28.642 -2.470 36.497 1.00 96.56 144 ARG A C 1
ATOM 1165 O O . ARG A 1 144 ? -27.765 -2.342 35.646 1.00 96.56 144 ARG A O 1
ATOM 1172 N N . ASP A 1 145 ? -29.555 -3.436 36.462 1.00 96.19 145 ASP A N 1
ATOM 1173 C CA . ASP A 1 145 ? -29.587 -4.476 35.429 1.00 96.19 145 ASP A CA 1
ATOM 1174 C C . ASP A 1 145 ? -29.783 -3.870 34.033 1.00 96.19 145 ASP A C 1
ATOM 1176 O O . ASP A 1 145 ? -28.991 -4.123 33.126 1.00 96.19 145 ASP A O 1
ATOM 1180 N N . VAL A 1 146 ? -30.741 -2.948 33.879 1.00 97.50 146 VAL A N 1
ATOM 1181 C CA . VAL A 1 146 ? -30.955 -2.223 32.612 1.00 97.50 146 VAL A CA 1
ATOM 1182 C C . VAL A 1 146 ? -29.709 -1.438 32.189 1.00 97.50 146 VAL A C 1
ATOM 1184 O O . VAL A 1 146 ? -29.399 -1.329 30.998 1.00 97.50 146 VAL A O 1
ATOM 1187 N N . SER A 1 147 ? -28.988 -0.857 33.147 1.00 96.50 147 SER A N 1
ATOM 1188 C CA . SER A 1 147 ? -27.753 -0.119 32.872 1.00 96.50 147 SER A CA 1
ATOM 1189 C C . SER A 1 147 ? -26.618 -1.047 32.436 1.00 96.50 147 SER A C 1
ATOM 1191 O O . SER A 1 147 ? -25.878 -0.708 31.510 1.00 96.50 147 SER A O 1
ATOM 1193 N N . ILE A 1 148 ? -26.506 -2.227 33.053 1.00 97.75 148 ILE A N 1
ATOM 1194 C CA . ILE A 1 148 ? -25.555 -3.273 32.661 1.00 97.75 148 ILE A CA 1
ATOM 1195 C C . ILE A 1 148 ? -25.865 -3.757 31.242 1.00 97.75 148 ILE A C 1
ATOM 1197 O O . ILE A 1 148 ? -24.960 -3.782 30.410 1.00 97.75 148 ILE A O 1
ATOM 1201 N N . ASP A 1 149 ? -27.127 -4.040 30.923 1.00 97.62 149 ASP A N 1
ATOM 1202 C CA . ASP A 1 149 ? -27.538 -4.490 29.589 1.00 97.62 149 ASP A CA 1
ATOM 1203 C C . ASP A 1 149 ? -27.195 -3.462 28.503 1.00 97.62 149 ASP A C 1
ATOM 1205 O O . ASP A 1 149 ? -26.643 -3.799 27.450 1.00 97.62 149 ASP A O 1
ATOM 1209 N N . LYS A 1 150 ? -27.452 -2.174 28.769 1.00 97.88 150 LYS A N 1
ATOM 1210 C CA . LYS A 1 150 ? -27.065 -1.080 27.861 1.00 97.88 150 LYS A CA 1
ATOM 1211 C C . LYS A 1 150 ? -25.553 -1.004 27.669 1.00 97.88 150 LYS A C 1
ATOM 1213 O O . LYS A 1 150 ? -25.093 -0.758 26.551 1.00 97.88 150 LYS A O 1
ATOM 1218 N N . LEU A 1 151 ? -24.781 -1.204 28.736 1.00 97.62 151 LEU A N 1
ATOM 1219 C CA . LEU A 1 151 ? -23.321 -1.201 28.683 1.00 97.62 151 LEU A CA 1
ATOM 1220 C C . LEU A 1 151 ? -22.805 -2.376 27.846 1.00 97.62 151 LEU A C 1
ATOM 1222 O O . LEU A 1 151 ? -21.972 -2.165 26.966 1.00 97.62 151 LEU A O 1
ATOM 1226 N N . VAL A 1 152 ? -23.346 -3.579 28.050 1.00 98.00 152 VAL A N 1
ATOM 1227 C CA . VAL A 1 152 ? -22.995 -4.782 27.279 1.00 98.00 152 VAL A CA 1
ATOM 1228 C C . VAL A 1 152 ? -23.332 -4.600 25.796 1.00 98.00 152 VAL A C 1
ATOM 1230 O O . VAL A 1 152 ? -22.476 -4.830 24.943 1.00 98.00 152 VAL A O 1
ATOM 1233 N N . SER A 1 153 ? -24.528 -4.103 25.471 1.00 97.88 153 SER A N 1
ATOM 1234 C CA . SER A 1 153 ? -24.930 -3.834 24.081 1.00 97.88 153 SER A CA 1
ATOM 1235 C C . SER A 1 153 ? -24.051 -2.769 23.407 1.00 97.88 153 SER A C 1
ATOM 1237 O O . SER A 1 153 ? -23.672 -2.895 22.235 1.00 97.88 153 SER A O 1
ATOM 1239 N N . SER A 1 154 ? -23.660 -1.736 24.159 1.00 97.94 154 SER A N 1
ATOM 1240 C CA . SER A 1 154 ? -22.730 -0.709 23.677 1.00 97.94 154 SER A CA 1
ATOM 1241 C C . SER A 1 154 ? -21.335 -1.288 23.431 1.00 97.94 154 SER A C 1
ATOM 1243 O O . SER A 1 154 ? -20.736 -1.008 22.395 1.00 97.94 154 SER A O 1
ATOM 1245 N N . MET A 1 155 ? -20.831 -2.137 24.333 1.00 98.25 155 MET A N 1
ATOM 1246 C CA . MET A 1 155 ? -19.552 -2.837 24.165 1.00 98.25 155 MET A CA 1
ATOM 1247 C C . MET A 1 155 ? -19.549 -3.749 22.936 1.00 98.25 155 MET A C 1
ATOM 1249 O O . MET A 1 155 ? -18.581 -3.737 22.177 1.00 98.25 155 MET A O 1
ATOM 1253 N N . GLU A 1 156 ? -20.629 -4.493 22.695 1.00 98.25 156 GLU A N 1
ATOM 1254 C CA . GLU A 1 156 ? -20.758 -5.335 21.501 1.00 98.25 156 GLU A CA 1
ATOM 1255 C C . GLU A 1 156 ? -20.726 -4.492 20.216 1.00 98.25 156 GLU A C 1
ATOM 1257 O O . GLU A 1 156 ? -20.048 -4.835 19.246 1.00 98.25 156 GLU A O 1
ATOM 1262 N N . SER A 1 157 ? -21.416 -3.350 20.221 1.00 98.38 157 SER A N 1
ATOM 1263 C CA . SER A 1 157 ? -21.426 -2.414 19.093 1.00 98.38 157 SER A CA 1
ATOM 1264 C C . SER A 1 157 ? -20.041 -1.809 18.840 1.00 98.38 157 SER A C 1
ATOM 1266 O O . SER A 1 157 ? -19.603 -1.739 17.691 1.00 98.38 157 SER A O 1
ATOM 1268 N N . ILE A 1 158 ? -19.316 -1.435 19.901 1.00 98.00 158 ILE A N 1
ATOM 1269 C CA . ILE A 1 158 ? -17.922 -0.974 19.817 1.00 98.00 158 ILE A CA 1
ATOM 1270 C C . ILE A 1 158 ? -17.027 -2.072 19.234 1.00 98.00 158 ILE A C 1
ATOM 1272 O O . ILE A 1 158 ? -16.207 -1.778 18.366 1.00 98.00 158 ILE A O 1
ATOM 1276 N N . GLY A 1 159 ? -17.205 -3.327 19.658 1.00 98.00 159 GLY A N 1
ATOM 1277 C CA . GLY A 1 159 ? -16.488 -4.479 19.109 1.00 98.00 159 GLY A CA 1
ATOM 1278 C C . GLY A 1 159 ? -16.699 -4.622 17.602 1.00 98.00 159 GLY A C 1
ATOM 1279 O O . GLY A 1 159 ? -15.734 -4.623 16.844 1.00 98.00 159 GLY A O 1
ATOM 1280 N N . LYS A 1 160 ? -17.957 -4.606 17.146 1.00 98.38 160 LYS A N 1
ATOM 1281 C CA . LYS A 1 160 ? -18.296 -4.679 15.712 1.00 98.38 160 LYS A CA 1
ATOM 1282 C C . LYS A 1 160 ? -17.664 -3.548 14.901 1.00 98.38 160 LYS A C 1
ATOM 1284 O O . LYS A 1 160 ? -17.141 -3.788 13.817 1.00 98.38 160 LYS A O 1
ATOM 1289 N N . ILE A 1 161 ? -17.706 -2.317 15.414 1.00 98.12 161 ILE A N 1
ATOM 1290 C CA . ILE A 1 161 ? -17.095 -1.160 14.745 1.00 98.12 161 ILE A CA 1
ATOM 1291 C C . ILE A 1 161 ? -15.571 -1.312 14.694 1.00 98.12 161 ILE A C 1
ATOM 1293 O O . ILE A 1 161 ? -14.966 -1.034 13.660 1.00 98.12 161 ILE A O 1
ATOM 1297 N N . LYS A 1 162 ? -14.943 -1.779 15.778 1.00 98.62 162 LYS A N 1
ATOM 1298 C CA . LYS A 1 162 ? -13.499 -2.029 15.824 1.00 98.62 162 LYS A CA 1
ATOM 1299 C C . LYS A 1 162 ? -13.082 -3.054 14.766 1.00 98.62 162 LYS A C 1
ATOM 1301 O O . LYS A 1 162 ? -12.171 -2.771 13.992 1.00 98.62 162 LYS A O 1
ATOM 1306 N N . ASP A 1 163 ? -13.790 -4.177 14.679 1.00 98.25 163 ASP A N 1
ATOM 1307 C CA . ASP A 1 163 ? -13.512 -5.223 13.691 1.00 98.25 163 ASP A CA 1
ATOM 1308 C C . ASP A 1 163 ? -13.696 -4.701 12.257 1.00 98.25 163 ASP A C 1
ATOM 1310 O O . ASP A 1 163 ? -12.922 -5.020 11.355 1.00 98.25 163 ASP A O 1
ATOM 1314 N N . GLN A 1 164 ? -14.704 -3.854 12.020 1.00 98.44 164 GLN A N 1
ATOM 1315 C CA . GLN A 1 164 ? -14.891 -3.196 10.724 1.00 98.44 164 GLN A CA 1
ATOM 1316 C C . GLN A 1 164 ? -13.722 -2.269 10.378 1.00 98.44 164 GLN A C 1
ATOM 1318 O O . GLN A 1 164 ? -13.224 -2.321 9.254 1.00 98.44 164 GLN A O 1
ATOM 1323 N N . ILE A 1 165 ? -13.263 -1.445 11.323 1.00 97.88 165 ILE A N 1
ATOM 1324 C CA . ILE A 1 165 ? -12.118 -0.545 11.125 1.00 97.88 165 ILE A CA 1
ATOM 1325 C C . ILE A 1 165 ? -10.856 -1.346 10.795 1.00 97.88 165 ILE A C 1
ATOM 1327 O O . ILE A 1 165 ? -10.143 -0.996 9.855 1.00 97.88 165 ILE A O 1
ATOM 1331 N N . GLU A 1 166 ? -10.596 -2.430 11.523 1.00 98.31 166 GLU A N 1
ATOM 1332 C CA . GLU A 1 166 ? -9.434 -3.289 11.292 1.00 98.31 166 GLU A CA 1
ATOM 1333 C C . GLU A 1 166 ? -9.493 -3.960 9.912 1.00 98.31 166 GLU A C 1
ATOM 1335 O O . GLU A 1 166 ? -8.522 -3.916 9.154 1.00 98.31 166 GLU A O 1
ATOM 1340 N N . ASN A 1 167 ? -10.666 -4.457 9.512 1.00 98.12 167 ASN A N 1
ATOM 1341 C CA . ASN A 1 167 ? -10.884 -4.980 8.163 1.00 98.12 167 ASN A CA 1
ATOM 1342 C C . ASN A 1 167 ? -10.637 -3.923 7.075 1.00 98.12 167 ASN A C 1
ATOM 1344 O O . ASN A 1 167 ? -9.987 -4.214 6.067 1.00 98.12 167 ASN A O 1
ATOM 1348 N N . PHE A 1 168 ? -11.121 -2.689 7.261 1.00 98.38 168 PHE A N 1
ATOM 1349 C CA . PHE A 1 168 ? -10.863 -1.596 6.319 1.00 98.38 168 PHE A CA 1
ATOM 1350 C C . PHE A 1 168 ? -9.379 -1.232 6.249 1.00 98.38 168 PHE A C 1
ATOM 1352 O O . PHE A 1 168 ? -8.875 -0.970 5.156 1.00 98.38 168 PHE A O 1
ATOM 1359 N N . TYR A 1 169 ? -8.675 -1.241 7.382 1.00 98.38 169 TYR A N 1
ATOM 1360 C CA . TYR A 1 169 ? -7.240 -0.980 7.433 1.00 98.38 169 TYR A CA 1
ATOM 1361 C C . TYR A 1 169 ? -6.458 -2.028 6.633 1.00 98.38 169 TYR A C 1
ATOM 1363 O O . TYR A 1 169 ? -5.716 -1.667 5.719 1.00 98.38 169 TYR A O 1
ATOM 1371 N N . ILE A 1 170 ? -6.708 -3.317 6.887 1.00 97.75 170 ILE A N 1
ATOM 1372 C CA . ILE A 1 170 ? -6.073 -4.428 6.164 1.00 97.75 170 ILE A CA 1
ATOM 1373 C C . ILE A 1 170 ? -6.384 -4.341 4.664 1.00 97.75 170 ILE A C 1
ATOM 1375 O O . ILE A 1 170 ? -5.491 -4.460 3.824 1.00 97.75 170 ILE A O 1
ATOM 1379 N N . GLN A 1 171 ? -7.643 -4.083 4.297 1.00 98.00 171 GLN A N 1
ATOM 1380 C CA . GLN A 1 171 ? -8.027 -3.949 2.892 1.00 98.00 171 GLN A CA 1
ATOM 1381 C C . GLN A 1 171 ? -7.314 -2.769 2.214 1.00 98.00 171 GLN A C 1
ATOM 1383 O O . GLN A 1 171 ? -6.903 -2.876 1.056 1.00 98.00 171 GLN A O 1
ATOM 1388 N N . SER A 1 172 ? -7.188 -1.639 2.911 1.00 97.81 172 SER A N 1
ATOM 1389 C CA . SER A 1 172 ? -6.473 -0.460 2.423 1.00 97.81 172 SER A CA 1
ATOM 1390 C C . SER A 1 172 ? -4.993 -0.769 2.197 1.00 97.81 172 SER A C 1
ATOM 1392 O O . SER A 1 172 ? -4.461 -0.485 1.125 1.00 97.81 172 SER A O 1
ATOM 1394 N N . GLU A 1 173 ? -4.348 -1.433 3.154 1.00 98.56 173 GLU A N 1
ATOM 1395 C CA . GLU A 1 173 ? -2.943 -1.827 3.060 1.00 98.56 173 GLU A CA 1
ATOM 1396 C C . GLU A 1 173 ? -2.689 -2.775 1.879 1.00 98.56 173 GLU A C 1
ATOM 1398 O O . GLU A 1 173 ? -1.784 -2.537 1.076 1.00 98.56 173 GLU A O 1
ATOM 1403 N N . ILE A 1 174 ? -3.541 -3.790 1.696 1.00 98.25 174 ILE A N 1
ATOM 1404 C CA . ILE A 1 174 ? -3.470 -4.699 0.543 1.00 98.25 174 ILE A CA 1
ATOM 1405 C C . ILE A 1 174 ? -3.602 -3.921 -0.773 1.00 98.25 174 ILE A C 1
ATOM 1407 O O . ILE A 1 174 ? -2.820 -4.145 -1.697 1.00 98.25 174 ILE A O 1
ATOM 1411 N N . LYS A 1 175 ? -4.557 -2.984 -0.868 1.00 98.56 175 LYS A N 1
ATOM 1412 C CA . LYS A 1 175 ? -4.748 -2.152 -2.070 1.00 98.56 175 LYS A CA 1
ATOM 1413 C C . LYS A 1 175 ? -3.531 -1.277 -2.358 1.00 98.56 175 LYS A C 1
ATOM 1415 O O . LYS A 1 175 ? -3.113 -1.193 -3.510 1.00 98.56 175 LYS A O 1
ATOM 1420 N N . ILE A 1 176 ? -2.952 -0.651 -1.334 1.00 98.44 176 ILE A N 1
ATOM 1421 C CA . ILE A 1 176 ? -1.744 0.173 -1.470 1.00 98.44 176 ILE A CA 1
ATOM 1422 C C . ILE A 1 176 ? -0.573 -0.682 -1.960 1.00 98.44 176 ILE A C 1
ATOM 1424 O O . ILE A 1 176 ? 0.120 -0.291 -2.897 1.00 98.44 176 ILE A O 1
ATOM 1428 N N . ASN A 1 177 ? -0.366 -1.856 -1.366 1.00 98.44 177 ASN A N 1
ATOM 1429 C CA . ASN A 1 177 ? 0.722 -2.753 -1.752 1.00 98.44 177 ASN A CA 1
ATOM 1430 C C . ASN A 1 177 ? 0.543 -3.288 -3.176 1.00 98.44 177 ASN A C 1
ATOM 1432 O O . ASN A 1 177 ? 1.505 -3.327 -3.943 1.00 98.44 177 ASN A O 1
ATOM 1436 N N . TYR A 1 178 ? -0.690 -3.622 -3.562 1.00 98.50 178 TYR A N 1
ATOM 1437 C CA . TYR A 1 178 ? -1.015 -4.002 -4.932 1.00 98.50 178 TYR A CA 1
ATOM 1438 C C . TYR A 1 178 ? -0.713 -2.874 -5.926 1.00 98.50 178 TYR A C 1
ATOM 1440 O O . TYR A 1 178 ? -0.038 -3.111 -6.924 1.00 98.50 178 TYR A O 1
ATOM 1448 N N . LEU A 1 179 ? -1.156 -1.643 -5.641 1.00 98.38 179 LEU A N 1
ATOM 1449 C CA . LEU A 1 179 ? -0.901 -0.489 -6.509 1.00 98.38 179 LEU A CA 1
ATOM 1450 C C . LEU A 1 179 ? 0.595 -0.213 -6.668 1.00 98.38 179 LEU A C 1
ATOM 1452 O O . LEU A 1 179 ? 1.047 -0.023 -7.792 1.00 98.38 179 LEU A O 1
ATOM 1456 N N . LYS A 1 180 ? 1.368 -0.269 -5.577 1.00 98.44 180 LYS A N 1
ATOM 1457 C CA . LYS A 1 180 ? 2.832 -0.126 -5.622 1.00 98.44 180 LYS A CA 1
ATOM 1458 C C . LYS A 1 180 ? 3.486 -1.207 -6.480 1.00 98.44 180 LYS A C 1
ATOM 1460 O O . LYS A 1 180 ? 4.345 -0.907 -7.300 1.00 98.44 180 LYS A O 1
ATOM 1465 N N . SER A 1 181 ? 3.081 -2.465 -6.308 1.00 98.31 181 SER A N 1
ATOM 1466 C CA . SER A 1 181 ? 3.614 -3.578 -7.101 1.00 98.31 181 SER A CA 1
ATOM 1467 C C . SER A 1 181 ? 3.268 -3.435 -8.586 1.00 98.31 181 SER A C 1
ATOM 1469 O O . SER A 1 181 ? 4.123 -3.661 -9.445 1.00 98.31 181 SER A O 1
ATOM 1471 N N . TRP A 1 182 ? 2.042 -3.010 -8.894 1.00 98.44 182 TRP A N 1
ATOM 1472 C CA . TRP A 1 182 ? 1.599 -2.747 -10.260 1.00 98.44 182 TRP A CA 1
ATOM 1473 C C . TRP A 1 182 ? 2.364 -1.585 -10.904 1.00 98.44 182 TRP A C 1
ATOM 1475 O O . TRP A 1 182 ? 2.813 -1.700 -12.044 1.00 98.44 182 TRP A O 1
ATOM 1485 N N . GLU A 1 183 ? 2.549 -0.487 -10.172 1.00 98.00 183 GLU A N 1
ATOM 1486 C CA . GLU A 1 183 ? 3.310 0.675 -10.629 1.00 98.00 183 GLU A CA 1
ATOM 1487 C C . GLU A 1 183 ? 4.774 0.312 -10.897 1.00 98.00 183 GLU A C 1
ATOM 1489 O O . GLU A 1 183 ? 5.275 0.600 -11.983 1.00 98.00 183 GLU A O 1
ATOM 1494 N N . ASN A 1 184 ? 5.422 -0.408 -9.977 1.00 98.31 184 ASN A N 1
ATOM 1495 C CA . ASN A 1 184 ? 6.788 -0.896 -10.173 1.00 98.31 184 ASN A CA 1
ATOM 1496 C C . ASN A 1 184 ? 6.900 -1.793 -11.409 1.00 98.31 184 ASN A C 1
ATOM 1498 O O . ASN A 1 184 ? 7.763 -1.567 -12.247 1.00 98.31 184 ASN A O 1
ATOM 1502 N N . SER A 1 185 ? 5.980 -2.747 -11.583 1.00 98.00 185 SER A N 1
ATOM 1503 C CA . SER A 1 185 ? 5.978 -3.633 -12.758 1.00 98.00 185 SER A CA 1
ATOM 1504 C C . SER A 1 185 ? 5.837 -2.845 -14.066 1.00 98.00 185 SER A C 1
ATOM 1506 O O . SER A 1 185 ? 6.438 -3.174 -15.089 1.00 98.00 185 SER A O 1
ATOM 1508 N N . LYS A 1 186 ? 5.033 -1.776 -14.050 1.00 98.06 186 LYS A N 1
ATOM 1509 C CA . LYS A 1 186 ? 4.862 -0.889 -15.201 1.00 98.06 186 LYS A CA 1
ATOM 1510 C C . LYS A 1 186 ? 6.134 -0.090 -15.491 1.00 98.06 186 LYS A C 1
ATOM 1512 O O . LYS A 1 186 ? 6.490 0.038 -16.661 1.00 98.06 186 LYS A O 1
ATOM 1517 N N . LEU A 1 187 ? 6.799 0.428 -14.459 1.00 97.88 187 LEU A N 1
ATOM 1518 C CA . LEU A 1 187 ? 8.073 1.137 -14.590 1.00 97.88 187 LEU A CA 1
ATOM 1519 C C . LEU A 1 187 ? 9.168 0.216 -15.134 1.00 97.88 187 LEU A C 1
ATOM 1521 O O . LEU A 1 187 ? 9.820 0.585 -16.105 1.00 97.88 187 LEU A O 1
ATOM 1525 N N . GLU A 1 188 ? 9.294 -1.003 -14.607 1.00 97.81 188 GLU A N 1
ATOM 1526 C CA . GLU A 1 188 ? 10.240 -2.015 -15.102 1.00 97.81 188 GLU A CA 1
ATOM 1527 C C . GLU A 1 188 ? 9.996 -2.333 -16.586 1.00 97.81 188 GLU A C 1
ATOM 1529 O O . GLU A 1 188 ? 10.926 -2.374 -17.393 1.00 97.81 188 GLU A O 1
ATOM 1534 N N . MET A 1 189 ? 8.732 -2.495 -16.995 1.00 97.06 189 MET A N 1
ATOM 1535 C CA . MET A 1 189 ? 8.404 -2.749 -18.400 1.00 97.06 189 MET A CA 1
ATOM 1536 C C . MET A 1 189 ? 8.746 -1.558 -19.305 1.00 97.06 189 MET A C 1
ATOM 1538 O O . MET A 1 189 ? 9.221 -1.744 -20.431 1.00 97.06 189 MET A O 1
ATOM 1542 N N . GLN A 1 190 ? 8.515 -0.333 -18.830 1.00 97.75 190 GLN A N 1
ATOM 1543 C CA . GLN A 1 190 ? 8.907 0.879 -19.548 1.00 97.75 190 GLN A CA 1
ATOM 1544 C C . GLN A 1 190 ? 10.427 0.988 -19.668 1.00 97.75 190 GLN A C 1
ATOM 1546 O O . GLN A 1 190 ? 10.924 1.250 -20.760 1.00 97.75 190 GLN A O 1
ATOM 1551 N N . GLU A 1 191 ? 11.164 0.724 -18.593 1.00 98.12 191 GLU A N 1
ATOM 1552 C CA . GLU A 1 191 ? 12.626 0.742 -18.571 1.00 98.12 191 GLU A CA 1
ATOM 1553 C C . GLU A 1 191 ? 13.221 -0.256 -19.570 1.00 98.12 191 GLU A C 1
ATOM 1555 O O . GLU A 1 191 ? 14.093 0.105 -20.362 1.00 98.12 191 GLU A O 1
ATOM 1560 N N . ILE A 1 192 ? 12.691 -1.482 -19.622 1.00 97.81 192 ILE A N 1
ATOM 1561 C CA . ILE A 1 192 ? 13.097 -2.487 -20.615 1.00 97.81 192 ILE A CA 1
ATOM 1562 C C . ILE A 1 192 ? 12.799 -2.002 -22.038 1.00 97.81 192 ILE A C 1
ATOM 1564 O O . ILE A 1 192 ? 13.614 -2.188 -22.941 1.00 97.81 192 ILE A O 1
ATOM 1568 N N . THR A 1 193 ? 11.638 -1.382 -22.256 1.00 97.50 193 THR A N 1
ATOM 1569 C CA . THR A 1 193 ? 11.245 -0.879 -23.581 1.00 97.50 193 THR A CA 1
ATOM 1570 C C . THR A 1 193 ? 12.183 0.231 -24.048 1.00 97.50 193 THR A C 1
ATOM 1572 O O . THR A 1 193 ? 12.670 0.186 -25.176 1.00 97.50 193 THR A O 1
ATOM 1575 N N . PHE A 1 194 ? 12.489 1.194 -23.176 1.00 97.88 194 PHE A N 1
ATOM 1576 C CA . PHE A 1 194 ? 13.443 2.256 -23.484 1.00 97.88 194 PHE A CA 1
ATOM 1577 C C . PHE A 1 194 ? 14.854 1.716 -23.688 1.00 97.88 194 PHE A C 1
ATOM 1579 O O . PHE A 1 194 ? 15.525 2.143 -24.620 1.00 97.88 194 PHE A O 1
ATOM 1586 N N . SER A 1 195 ? 15.282 0.741 -22.886 1.00 98.44 195 SER A N 1
ATOM 1587 C CA . SER A 1 195 ? 16.594 0.106 -23.042 1.00 98.44 195 SER A CA 1
ATOM 1588 C C . SER A 1 195 ? 16.742 -0.556 -24.414 1.00 98.44 195 SER A C 1
ATOM 1590 O O . SER A 1 195 ? 17.753 -0.351 -25.078 1.00 98.44 195 SER A O 1
ATOM 1592 N N . LYS A 1 196 ? 15.711 -1.271 -24.886 1.00 97.81 196 LYS A N 1
ATOM 1593 C CA . LYS A 1 196 ? 15.699 -1.868 -26.233 1.00 97.81 196 LYS A CA 1
ATOM 1594 C C . LYS A 1 196 ? 15.748 -0.819 -27.341 1.00 97.81 196 LYS A C 1
ATOM 1596 O O . LYS A 1 196 ? 16.491 -0.990 -28.297 1.00 97.81 196 LYS A O 1
ATOM 1601 N N . LEU A 1 197 ? 14.985 0.266 -27.204 1.00 98.31 197 LEU A N 1
ATOM 1602 C CA . LEU A 1 197 ? 14.992 1.352 -28.187 1.00 98.31 197 LEU A CA 1
ATOM 1603 C C . LEU A 1 197 ? 16.356 2.056 -28.243 1.00 98.31 197 LEU A C 1
ATOM 1605 O O . LEU A 1 197 ? 16.837 2.397 -29.319 1.00 98.31 197 LEU A O 1
ATOM 1609 N N . ILE A 1 198 ? 16.991 2.265 -27.087 1.00 97.75 198 ILE A N 1
ATOM 1610 C CA . ILE A 1 198 ? 18.346 2.819 -27.010 1.00 97.75 198 ILE A CA 1
ATOM 1611 C C . ILE A 1 198 ? 19.337 1.882 -27.703 1.00 97.75 198 ILE A C 1
ATOM 1613 O O . ILE A 1 198 ? 20.188 2.360 -28.450 1.00 97.75 198 ILE A O 1
ATOM 1617 N N . GLU A 1 199 ? 19.232 0.571 -27.481 1.00 97.81 199 GLU A N 1
ATOM 1618 C CA . GLU A 1 199 ? 20.090 -0.426 -28.127 1.00 97.81 199 GLU A CA 1
ATOM 1619 C C . GLU A 1 199 ? 19.922 -0.422 -29.654 1.00 97.81 199 GLU A C 1
ATOM 1621 O O . GLU A 1 199 ? 20.920 -0.361 -30.369 1.00 97.81 199 GLU A O 1
ATOM 1626 N N . GLU A 1 200 ? 18.682 -0.384 -30.150 1.00 98.25 200 GLU A N 1
ATOM 1627 C CA . GLU A 1 200 ? 18.363 -0.297 -31.583 1.00 98.25 200 GLU A CA 1
ATOM 1628 C C . GLU A 1 200 ? 18.958 0.964 -32.224 1.00 98.25 200 GLU A C 1
ATOM 1630 O O . GLU A 1 200 ? 19.731 0.873 -33.176 1.00 98.25 200 GLU A O 1
ATOM 1635 N N . ILE A 1 201 ? 18.698 2.140 -31.641 1.00 98.12 201 ILE A N 1
ATOM 1636 C CA . ILE A 1 201 ? 19.250 3.412 -32.133 1.00 98.12 201 ILE A CA 1
ATOM 1637 C C . ILE A 1 201 ? 20.782 3.400 -32.088 1.00 98.12 201 ILE A C 1
ATOM 1639 O O . ILE A 1 201 ? 21.440 3.931 -32.980 1.00 98.12 201 ILE A O 1
ATOM 1643 N N . THR A 1 202 ? 21.373 2.800 -31.054 1.00 98.25 202 THR A N 1
ATOM 1644 C CA . THR A 1 202 ? 22.832 2.696 -30.933 1.00 98.25 202 THR A CA 1
ATOM 1645 C C . THR A 1 202 ? 23.421 1.847 -32.057 1.00 98.25 202 THR A C 1
ATOM 1647 O O . THR A 1 202 ? 24.486 2.177 -32.579 1.00 98.25 202 THR A O 1
ATOM 1650 N N . GLU A 1 203 ? 22.747 0.769 -32.450 1.00 98.00 203 GLU A N 1
ATOM 1651 C CA . GLU A 1 203 ? 23.191 -0.071 -33.559 1.00 98.00 203 GLU A CA 1
ATOM 1652 C C . GLU A 1 203 ? 23.038 0.640 -34.913 1.00 98.00 203 GLU A C 1
ATOM 1654 O O . GLU A 1 203 ? 23.964 0.624 -35.728 1.00 98.00 203 GLU A O 1
ATOM 1659 N N . ASP A 1 204 ? 21.943 1.371 -35.120 1.00 98.19 204 ASP A N 1
ATOM 1660 C CA . ASP A 1 204 ? 21.746 2.209 -36.309 1.00 98.19 204 ASP A CA 1
ATOM 1661 C C . ASP A 1 204 ? 22.815 3.307 -36.432 1.00 98.19 204 ASP A C 1
ATOM 1663 O O . ASP A 1 204 ? 23.327 3.576 -37.524 1.00 98.19 204 ASP A O 1
ATOM 1667 N N . ILE A 1 205 ? 23.212 3.918 -35.311 1.00 97.81 205 ILE A N 1
ATOM 1668 C CA . ILE A 1 205 ? 24.312 4.889 -35.282 1.00 97.81 205 ILE A CA 1
ATOM 1669 C C . ILE A 1 205 ? 25.614 4.219 -35.723 1.00 97.81 205 ILE A C 1
ATOM 1671 O O . ILE A 1 205 ? 26.267 4.726 -36.633 1.00 97.81 205 ILE A O 1
ATOM 1675 N N . LYS A 1 206 ? 25.972 3.060 -35.155 1.00 98.06 206 LYS A N 1
ATOM 1676 C CA . LYS A 1 206 ? 27.208 2.347 -35.531 1.00 98.06 206 LYS A CA 1
ATOM 1677 C C . LYS A 1 206 ? 27.230 1.950 -37.003 1.00 98.06 206 LYS A C 1
ATOM 1679 O O . LYS A 1 206 ? 28.264 2.076 -37.658 1.00 98.06 206 LYS A O 1
ATOM 1684 N N . THR A 1 207 ? 26.116 1.446 -37.533 1.00 97.69 207 THR A N 1
ATOM 1685 C CA . THR A 1 207 ? 26.036 1.060 -38.951 1.00 97.69 207 THR A CA 1
ATOM 1686 C C . THR A 1 207 ? 26.164 2.281 -39.860 1.00 97.69 207 THR A C 1
ATOM 1688 O O . THR A 1 207 ? 26.891 2.237 -40.853 1.00 97.69 207 THR A O 1
ATOM 1691 N N . THR A 1 208 ? 25.544 3.402 -39.489 1.00 97.12 208 THR A N 1
ATOM 1692 C CA . THR A 1 208 ? 25.674 4.675 -40.208 1.00 97.12 208 THR A CA 1
ATOM 1693 C C . THR A 1 208 ? 27.103 5.218 -40.146 1.00 97.12 208 THR A C 1
ATOM 1695 O O . THR A 1 208 ? 27.643 5.627 -41.171 1.00 97.12 208 THR A O 1
ATOM 1698 N N . GLU A 1 209 ? 27.758 5.170 -38.985 1.00 98.25 209 GLU A N 1
ATOM 1699 C CA . GLU A 1 209 ? 29.168 5.546 -38.826 1.00 98.25 209 GLU A CA 1
ATOM 1700 C C . GLU A 1 209 ? 30.092 4.679 -39.691 1.00 98.25 209 GLU A C 1
ATOM 1702 O O . GLU A 1 209 ? 31.003 5.195 -40.339 1.00 98.25 209 GLU A O 1
ATOM 1707 N N . ALA A 1 210 ? 29.848 3.366 -39.756 1.00 97.50 210 ALA A N 1
ATOM 1708 C CA . ALA A 1 210 ? 30.603 2.465 -40.623 1.00 97.50 210 ALA A CA 1
ATOM 1709 C C . ALA A 1 210 ? 30.440 2.826 -42.109 1.00 97.50 210 ALA A C 1
ATOM 1711 O O . ALA A 1 210 ? 31.433 2.856 -42.840 1.00 97.50 210 ALA A O 1
ATOM 1712 N N . ASN A 1 211 ? 29.220 3.159 -42.541 1.00 98.06 211 ASN A N 1
ATOM 1713 C CA . ASN A 1 211 ? 28.951 3.610 -43.908 1.00 98.06 211 ASN A CA 1
ATOM 1714 C C . ASN A 1 211 ? 29.656 4.939 -44.216 1.00 98.06 211 ASN A C 1
ATOM 1716 O O . ASN A 1 211 ? 30.309 5.050 -45.248 1.00 98.06 211 ASN A O 1
ATOM 1720 N N . ILE A 1 212 ? 29.611 5.911 -43.297 1.00 97.75 212 ILE A N 1
ATOM 1721 C CA . ILE A 1 212 ? 30.325 7.191 -43.446 1.00 97.75 212 ILE A CA 1
ATOM 1722 C C . ILE A 1 212 ? 31.832 6.956 -43.596 1.00 97.75 212 ILE A C 1
ATOM 1724 O O . ILE A 1 212 ? 32.461 7.528 -44.482 1.00 97.75 212 ILE A O 1
ATOM 1728 N N . ASN A 1 213 ? 32.422 6.093 -42.767 1.00 97.69 213 ASN A N 1
ATOM 1729 C CA . ASN A 1 213 ? 33.849 5.774 -42.854 1.00 97.69 213 ASN A CA 1
ATOM 1730 C C . ASN A 1 213 ? 34.215 5.104 -44.187 1.00 97.69 213 ASN A C 1
ATOM 1732 O O . ASN A 1 213 ? 35.270 5.385 -44.758 1.00 97.69 213 ASN A O 1
ATOM 1736 N N . GLN A 1 214 ? 33.341 4.237 -44.698 1.00 97.44 214 GLN A N 1
ATOM 1737 C CA . GLN A 1 214 ? 33.516 3.624 -46.010 1.00 97.44 214 GLN A CA 1
ATOM 1738 C C . GLN A 1 214 ? 33.440 4.668 -47.135 1.00 97.44 214 GLN A C 1
ATOM 1740 O O . GLN A 1 214 ? 34.279 4.643 -48.036 1.00 97.44 214 GLN A O 1
ATOM 1745 N N . ASP A 1 215 ? 32.491 5.602 -47.069 1.00 97.12 215 ASP A N 1
ATOM 1746 C CA . ASP A 1 215 ? 32.348 6.685 -48.046 1.00 97.12 215 ASP A CA 1
ATOM 1747 C C . ASP A 1 215 ? 33.561 7.624 -48.038 1.00 97.12 215 ASP A C 1
ATOM 1749 O O . ASP A 1 215 ? 34.059 7.981 -49.105 1.00 97.12 215 ASP A O 1
ATOM 1753 N N . ILE A 1 216 ? 34.088 7.967 -46.854 1.00 97.31 216 ILE A N 1
ATOM 1754 C CA . ILE A 1 216 ? 35.328 8.750 -46.712 1.00 97.31 216 ILE A CA 1
ATOM 1755 C C . ILE A 1 216 ? 36.477 8.049 -47.439 1.00 97.31 216 ILE A C 1
ATOM 1757 O O . ILE A 1 216 ? 37.167 8.668 -48.247 1.00 97.31 216 ILE A O 1
ATOM 1761 N N . ARG A 1 217 ? 36.649 6.743 -47.220 1.00 97.50 217 ARG A N 1
ATOM 1762 C CA . ARG A 1 217 ? 37.701 5.970 -47.885 1.00 97.50 217 ARG A CA 1
ATOM 1763 C C . ARG A 1 217 ? 37.541 5.961 -49.408 1.00 97.50 217 ARG A C 1
ATOM 1765 O O . ARG A 1 217 ? 38.511 6.172 -50.130 1.00 97.50 217 ARG A O 1
ATOM 1772 N N . VAL A 1 218 ? 36.332 5.708 -49.910 1.00 97.81 218 VAL A N 1
ATOM 1773 C CA . VAL A 1 218 ? 36.064 5.720 -51.359 1.00 97.81 218 VAL A CA 1
ATOM 1774 C C . VAL A 1 218 ? 36.328 7.110 -51.942 1.00 97.81 218 VAL A C 1
ATOM 1776 O O . VAL A 1 218 ? 36.871 7.221 -53.041 1.00 97.81 218 VAL A O 1
ATOM 1779 N N . HIS A 1 219 ? 35.986 8.171 -51.211 1.00 97.38 219 HIS A N 1
ATOM 1780 C CA . HIS A 1 219 ? 36.272 9.540 -51.619 1.00 97.38 219 HIS A CA 1
ATOM 1781 C C . HIS A 1 219 ? 37.779 9.786 -51.776 1.00 97.38 219 HIS A C 1
ATOM 1783 O O . HIS A 1 219 ? 38.195 10.270 -52.826 1.00 97.38 219 HIS A O 1
ATOM 1789 N N . GLU A 1 220 ? 38.598 9.374 -50.804 1.00 97.12 220 GLU A N 1
ATOM 1790 C CA . GLU A 1 220 ? 40.065 9.463 -50.884 1.00 97.12 220 GLU A CA 1
ATOM 1791 C C . GLU A 1 220 ? 40.625 8.698 -52.099 1.00 97.12 220 GLU A C 1
ATOM 1793 O O . GLU A 1 220 ? 41.480 9.207 -52.828 1.00 97.12 220 GLU A O 1
ATOM 1798 N N . GLU A 1 221 ? 40.119 7.490 -52.369 1.00 96.81 221 GLU A N 1
ATOM 1799 C CA . GLU A 1 221 ? 40.522 6.688 -53.533 1.00 96.81 221 GLU A CA 1
ATOM 1800 C C . GLU A 1 221 ? 40.174 7.394 -54.862 1.00 96.81 221 GLU A C 1
ATOM 1802 O O . GLU A 1 221 ? 40.988 7.419 -55.793 1.00 96.81 221 GLU A O 1
ATOM 1807 N N . ILE A 1 222 ? 38.995 8.024 -54.946 1.00 97.00 222 ILE A N 1
ATOM 1808 C CA . ILE A 1 222 ? 38.576 8.822 -56.108 1.00 97.00 222 ILE A CA 1
ATOM 1809 C C . ILE A 1 222 ? 39.462 10.058 -56.272 1.00 97.00 222 ILE A C 1
ATOM 1811 O O . ILE A 1 222 ? 39.866 10.361 -57.397 1.00 97.00 222 ILE A O 1
ATOM 1815 N N . GLU A 1 223 ? 39.784 10.768 -55.190 1.00 96.94 223 GLU A N 1
ATOM 1816 C C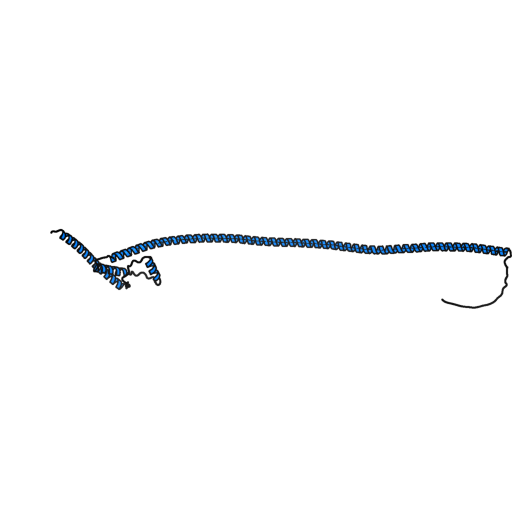A . GLU A 1 223 ? 40.667 11.937 -55.240 1.00 96.94 223 GLU A CA 1
ATOM 1817 C C . GLU A 1 223 ? 42.054 11.568 -55.780 1.00 96.94 223 GLU A C 1
ATOM 1819 O O . GLU A 1 223 ? 42.577 12.254 -56.668 1.00 96.94 223 GLU A O 1
ATOM 1824 N N . ILE A 1 224 ? 42.622 10.447 -55.319 1.00 96.81 224 ILE A N 1
ATOM 1825 C CA . ILE A 1 224 ? 43.897 9.923 -55.824 1.00 96.81 224 ILE A CA 1
ATOM 1826 C C . ILE A 1 224 ? 43.783 9.611 -57.320 1.00 96.81 224 ILE A C 1
ATOM 1828 O O . ILE A 1 224 ? 44.564 10.150 -58.109 1.00 96.81 224 ILE A O 1
ATOM 1832 N N . ALA A 1 225 ? 42.790 8.820 -57.736 1.00 96.75 225 ALA A N 1
ATOM 1833 C CA . ALA A 1 225 ? 42.601 8.452 -59.141 1.00 96.75 225 ALA A CA 1
ATOM 1834 C C . ALA A 1 225 ? 42.394 9.683 -60.044 1.00 96.75 225 ALA A C 1
ATOM 1836 O O . ALA A 1 225 ? 42.963 9.784 -61.134 1.00 96.75 225 ALA A O 1
ATOM 1837 N N . MET A 1 226 ? 41.622 10.666 -59.581 1.00 96.12 226 MET A N 1
ATOM 1838 C CA . MET A 1 226 ? 41.393 11.916 -60.300 1.00 96.12 226 MET A CA 1
ATOM 1839 C C . MET A 1 226 ? 42.683 12.732 -60.430 1.00 96.12 226 MET A C 1
ATOM 1841 O O . MET A 1 226 ? 42.964 13.278 -61.502 1.00 96.12 226 MET A O 1
ATOM 1845 N N . SER A 1 227 ? 43.513 12.766 -59.384 1.00 96.94 227 SER A N 1
ATOM 1846 C CA . SER A 1 227 ? 44.827 13.413 -59.432 1.00 96.94 227 SER A CA 1
ATOM 1847 C C . SER A 1 227 ? 45.755 12.757 -60.464 1.00 96.94 227 SER A C 1
ATOM 1849 O O . SER A 1 227 ? 46.430 13.459 -61.225 1.00 96.94 227 SER A O 1
ATOM 1851 N N . GLU A 1 228 ? 45.739 11.425 -60.562 1.00 95.94 228 GLU A N 1
ATOM 1852 C CA . GLU A 1 228 ? 46.513 10.668 -61.544 1.00 95.94 228 GLU A CA 1
ATOM 1853 C C . GLU A 1 228 ? 46.036 10.953 -62.967 1.00 95.94 228 GLU A C 1
ATOM 1855 O O . GLU A 1 228 ? 46.856 11.258 -63.834 1.00 95.94 228 GLU A O 1
ATOM 1860 N N . ILE A 1 229 ? 44.720 10.947 -63.209 1.00 96.25 229 ILE A N 1
ATOM 1861 C CA . ILE A 1 229 ? 44.128 11.297 -64.510 1.00 96.25 229 ILE A CA 1
ATOM 1862 C C . ILE A 1 229 ? 44.572 12.697 -64.947 1.00 96.25 229 ILE A C 1
ATOM 1864 O O . ILE A 1 229 ? 45.004 12.882 -66.089 1.00 96.25 229 ILE A O 1
ATOM 1868 N N . ILE A 1 230 ? 44.534 13.680 -64.040 1.00 96.38 230 ILE A N 1
ATOM 1869 C CA . ILE A 1 230 ? 45.002 15.045 -64.320 1.00 96.38 230 ILE A CA 1
ATOM 1870 C C . ILE A 1 230 ? 46.494 15.043 -64.684 1.00 96.38 230 ILE A C 1
ATOM 1872 O O . ILE A 1 230 ? 46.901 15.730 -65.625 1.00 96.38 230 ILE A O 1
ATOM 1876 N N . GLN A 1 231 ? 47.327 14.276 -63.974 1.00 96.00 231 GLN A N 1
ATOM 1877 C CA . GLN A 1 231 ? 48.750 14.159 -64.304 1.00 96.00 231 GLN A CA 1
ATOM 1878 C C . GLN A 1 231 ? 48.981 13.494 -65.666 1.00 96.00 231 GLN A C 1
ATOM 1880 O O . GLN A 1 231 ? 49.808 13.980 -66.440 1.00 96.00 231 GLN A O 1
ATOM 1885 N N . TYR A 1 232 ? 48.263 12.416 -65.984 1.00 95.56 232 TYR A N 1
ATOM 1886 C CA . TYR A 1 232 ? 48.361 11.751 -67.282 1.00 95.56 232 TYR A CA 1
ATOM 1887 C C . TYR A 1 232 ? 47.955 12.684 -68.422 1.00 95.56 232 TYR A C 1
ATOM 1889 O O . TYR A 1 232 ? 48.670 12.758 -69.421 1.00 95.56 232 TYR A O 1
ATOM 1897 N N . ALA A 1 233 ? 46.879 13.457 -68.250 1.00 96.06 233 ALA A N 1
ATOM 1898 C CA . ALA A 1 233 ? 46.451 14.453 -69.227 1.00 96.06 233 ALA A CA 1
ATOM 1899 C C . ALA A 1 233 ? 47.537 15.516 -69.482 1.00 96.06 233 ALA A C 1
ATOM 1901 O O . ALA A 1 233 ? 47.841 15.817 -70.637 1.00 96.06 233 ALA A O 1
ATOM 1902 N N . LYS A 1 234 ? 48.187 16.026 -68.423 1.00 95.88 234 LYS A N 1
ATOM 1903 C CA . LYS A 1 234 ? 49.312 16.974 -68.547 1.00 95.88 234 LYS A CA 1
ATOM 1904 C C . LYS A 1 234 ? 50.495 16.371 -69.306 1.00 95.88 234 LYS A C 1
ATOM 1906 O O . LYS A 1 234 ? 50.975 16.971 -70.263 1.00 95.88 234 LYS A O 1
ATOM 1911 N N . ARG A 1 235 ? 50.931 15.163 -68.931 1.00 95.00 235 ARG A N 1
ATOM 1912 C CA . ARG A 1 235 ? 52.043 14.471 -69.612 1.00 95.00 235 ARG A CA 1
ATOM 1913 C C . ARG A 1 235 ? 51.725 14.199 -71.084 1.00 95.00 235 ARG A C 1
ATOM 1915 O O . ARG A 1 235 ? 52.600 14.323 -71.934 1.00 95.00 235 ARG A O 1
ATOM 1922 N N . GLN A 1 236 ? 50.479 13.847 -71.399 1.00 94.44 236 GLN A N 1
ATOM 1923 C CA . GLN A 1 236 ? 50.044 13.630 -72.777 1.00 94.44 236 GLN A CA 1
ATOM 1924 C C . GLN A 1 236 ? 50.135 14.921 -73.601 1.00 94.44 236 GLN A C 1
ATOM 1926 O O . GLN A 1 236 ? 50.671 14.900 -74.709 1.00 94.44 236 GLN A O 1
ATOM 1931 N N . GLN A 1 237 ? 49.701 16.050 -73.033 1.00 95.81 237 GLN A N 1
ATOM 1932 C CA . GLN A 1 237 ? 49.833 17.362 -73.665 1.00 95.81 237 GLN A CA 1
ATOM 1933 C C . GLN A 1 237 ? 51.304 17.720 -73.941 1.00 95.81 237 GLN A C 1
ATOM 1935 O O . GLN A 1 237 ? 51.635 18.114 -75.058 1.00 95.81 237 GLN A O 1
ATOM 1940 N N . GLU A 1 238 ? 52.201 17.511 -72.972 1.00 95.50 238 GLU A N 1
ATOM 1941 C CA . GLU A 1 238 ? 53.645 17.740 -73.139 1.00 95.50 238 GLU A CA 1
ATOM 1942 C C . GLU A 1 238 ? 54.247 16.890 -74.271 1.00 95.50 238 GLU A C 1
ATOM 1944 O O . GLU A 1 238 ? 55.025 17.390 -75.089 1.00 95.50 238 GLU A O 1
ATOM 1949 N N . ILE A 1 239 ? 53.872 15.608 -74.353 1.00 95.06 239 ILE A N 1
ATOM 1950 C CA . ILE A 1 239 ? 54.310 14.702 -75.425 1.00 95.06 239 ILE A CA 1
ATOM 1951 C C . ILE A 1 239 ? 53.832 15.209 -76.786 1.00 95.06 239 ILE A C 1
ATOM 1953 O O . ILE A 1 239 ? 54.598 15.200 -77.755 1.00 95.06 239 ILE A O 1
ATOM 1957 N N . ASP A 1 240 ? 52.572 15.625 -76.881 1.00 95.75 240 ASP A N 1
ATOM 1958 C CA . ASP A 1 240 ? 51.991 16.081 -78.137 1.00 95.75 240 ASP A CA 1
ATOM 1959 C C . ASP A 1 240 ? 52.609 17.407 -78.596 1.00 95.75 240 ASP A C 1
ATOM 1961 O O . ASP A 1 240 ? 52.914 17.565 -79.782 1.00 95.75 240 ASP A O 1
ATOM 1965 N N . ASP A 1 241 ? 52.912 18.315 -77.671 1.00 95.38 241 ASP A N 1
ATOM 1966 C CA . ASP A 1 241 ? 53.630 19.553 -77.970 1.00 95.38 241 ASP A CA 1
ATOM 1967 C C . ASP A 1 241 ? 55.089 19.291 -78.378 1.00 95.38 241 ASP A C 1
ATOM 1969 O O . ASP A 1 241 ? 55.571 19.864 -79.363 1.00 95.38 241 ASP A O 1
ATOM 1973 N N . TYR A 1 242 ? 55.776 18.343 -77.728 1.00 94.88 242 TYR A N 1
ATOM 1974 C CA . TYR A 1 242 ? 57.112 17.905 -78.144 1.00 94.88 242 TYR A CA 1
ATOM 1975 C C . TYR A 1 242 ? 57.110 17.296 -79.555 1.00 94.88 242 TYR A C 1
ATOM 1977 O O . TYR A 1 242 ? 57.984 17.610 -80.370 1.00 94.88 242 TYR A O 1
ATOM 1985 N N . LYS A 1 243 ? 56.121 16.451 -79.884 1.00 94.25 243 LYS A N 1
ATOM 1986 C CA . LYS A 1 243 ? 55.969 15.873 -81.231 1.00 94.25 243 LYS A CA 1
ATOM 1987 C C . LYS A 1 243 ? 55.776 16.961 -82.285 1.00 94.25 243 LYS A C 1
ATOM 1989 O O . LYS A 1 243 ? 56.465 16.921 -83.305 1.00 94.25 243 LYS A O 1
ATOM 1994 N N . LYS A 1 244 ? 54.900 17.945 -82.039 1.00 93.94 244 LYS A N 1
ATOM 1995 C CA . LYS A 1 244 ? 54.699 19.093 -82.946 1.00 93.94 244 LYS A CA 1
ATOM 1996 C C . LYS A 1 244 ? 56.003 19.855 -83.167 1.00 93.94 244 LYS A C 1
ATOM 1998 O O . LYS A 1 244 ? 56.390 20.088 -84.310 1.00 93.94 244 LYS A O 1
ATOM 2003 N N . HIS A 1 245 ? 56.711 20.183 -82.086 1.00 93.75 245 HIS A N 1
ATOM 2004 C CA . HIS A 1 245 ? 57.988 20.887 -82.162 1.00 93.75 245 HIS A CA 1
ATOM 2005 C C . HIS A 1 245 ? 59.037 20.096 -82.963 1.00 93.75 245 HIS A C 1
ATOM 2007 O O . HIS A 1 245 ? 59.728 20.659 -83.811 1.00 93.75 245 HIS A O 1
ATOM 2013 N N . LYS A 1 246 ? 59.129 18.776 -82.759 1.00 93.69 246 LYS A N 1
ATOM 2014 C CA . LYS A 1 246 ? 60.060 17.905 -83.492 1.00 93.69 246 LYS A CA 1
ATOM 2015 C C . LYS A 1 246 ? 59.740 17.821 -84.987 1.00 93.69 246 LYS A C 1
ATOM 2017 O O . LYS A 1 246 ? 60.661 17.850 -85.801 1.00 93.69 246 LYS A O 1
ATOM 2022 N N . ILE A 1 247 ? 58.458 17.741 -85.350 1.00 93.94 247 ILE A N 1
ATOM 2023 C CA . ILE A 1 247 ? 58.013 17.768 -86.752 1.00 93.94 247 ILE A CA 1
ATOM 2024 C C . ILE A 1 247 ? 58.412 19.094 -87.409 1.00 93.94 247 ILE A C 1
ATOM 2026 O O . ILE A 1 247 ? 58.959 19.084 -88.511 1.00 93.94 247 ILE A O 1
ATOM 2030 N N . GLU A 1 248 ? 58.208 20.223 -86.726 1.00 92.25 248 GLU A N 1
ATOM 2031 C CA . GLU A 1 248 ? 58.591 21.534 -87.259 1.00 92.25 248 GLU A CA 1
ATOM 2032 C C . GLU A 1 248 ? 60.112 21.664 -87.423 1.00 92.25 248 GLU A C 1
ATOM 2034 O O . GLU A 1 248 ? 60.585 22.144 -88.453 1.00 92.25 248 GLU A O 1
ATOM 2039 N N . GLN A 1 249 ? 60.902 21.172 -86.462 1.00 90.88 249 GLN A N 1
ATOM 2040 C CA . GLN A 1 249 ? 62.362 21.151 -86.588 1.00 90.88 249 GLN A CA 1
ATOM 2041 C C . GLN A 1 249 ? 62.837 20.321 -87.782 1.00 90.88 249 GLN A C 1
ATOM 2043 O O . GLN A 1 249 ? 63.729 20.754 -88.514 1.00 90.88 249 GLN A O 1
ATOM 2048 N N . GLU A 1 250 ? 62.247 19.146 -87.999 1.00 91.69 250 GLU A N 1
ATOM 2049 C CA . GLU A 1 250 ? 62.580 18.306 -89.148 1.00 91.69 250 GLU A CA 1
ATOM 2050 C C . GLU A 1 250 ? 62.193 18.992 -90.463 1.00 91.69 250 GLU A C 1
ATOM 2052 O O . GLU A 1 250 ? 62.981 18.996 -91.409 1.00 91.69 250 GLU A O 1
ATOM 2057 N N . ARG A 1 251 ? 61.032 19.662 -90.507 1.00 90.75 251 ARG A N 1
ATOM 2058 C CA . ARG A 1 251 ? 60.600 20.462 -91.661 1.00 90.75 251 ARG A CA 1
ATOM 2059 C C . ARG A 1 251 ? 61.610 21.563 -91.990 1.00 90.75 251 ARG A C 1
ATOM 2061 O O . ARG A 1 251 ? 62.038 21.675 -93.137 1.00 90.75 251 ARG A O 1
ATOM 2068 N N . LEU A 1 252 ? 62.051 22.319 -90.983 1.00 92.06 252 LEU A N 1
ATOM 2069 C CA . LEU A 1 252 ? 63.073 23.361 -91.135 1.00 92.06 252 LEU A CA 1
ATOM 2070 C C . LEU A 1 252 ? 64.427 22.784 -91.573 1.00 92.06 252 LEU A C 1
ATOM 2072 O O . LEU A 1 252 ? 65.129 23.389 -92.389 1.00 92.06 252 LEU A O 1
ATOM 2076 N N . ARG A 1 253 ? 64.809 21.609 -91.054 1.00 91.31 253 ARG A N 1
ATOM 2077 C CA . ARG A 1 253 ? 66.041 20.912 -91.445 1.00 91.31 253 ARG A CA 1
ATOM 2078 C C . ARG A 1 253 ? 65.996 20.495 -92.911 1.00 91.31 253 ARG A C 1
ATOM 2080 O O . ARG A 1 253 ? 66.934 20.808 -93.642 1.00 91.31 253 ARG A O 1
ATOM 2087 N N . LEU A 1 254 ? 64.911 19.854 -93.344 1.00 91.25 254 LEU A N 1
ATOM 2088 C CA . LEU A 1 254 ? 64.704 19.444 -94.733 1.00 91.25 254 LEU A CA 1
ATOM 2089 C C . LEU A 1 254 ? 64.703 20.648 -95.677 1.00 91.25 254 LEU A C 1
ATOM 2091 O O . LEU A 1 254 ? 65.376 20.612 -96.705 1.00 91.25 254 LEU A O 1
ATOM 2095 N N . GLU A 1 255 ? 64.039 21.744 -95.306 1.00 90.50 255 GLU A N 1
ATOM 2096 C CA . GLU A 1 255 ? 64.042 22.976 -96.100 1.00 90.50 255 GLU A CA 1
ATOM 2097 C C . GLU A 1 255 ? 65.460 23.566 -96.219 1.00 90.50 255 GLU A C 1
ATOM 2099 O O . GLU A 1 255 ? 65.888 23.992 -97.296 1.00 90.50 255 GLU A O 1
ATOM 2104 N N . LYS A 1 256 ? 66.239 23.554 -95.128 1.00 89.44 256 LYS A N 1
ATOM 2105 C CA . LYS A 1 256 ? 67.642 23.994 -95.129 1.00 89.44 256 LYS A CA 1
ATOM 2106 C C . LYS A 1 256 ? 68.524 23.084 -95.982 1.00 89.44 256 LYS A C 1
ATOM 2108 O O . LYS A 1 256 ? 69.370 23.582 -96.724 1.00 89.44 256 LYS A O 1
ATOM 2113 N N . GLU A 1 257 ? 68.341 21.771 -95.905 1.00 91.12 257 GLU A N 1
ATOM 2114 C CA . GLU A 1 257 ? 69.043 20.810 -96.756 1.00 91.12 257 GLU A CA 1
ATOM 2115 C C . GLU A 1 257 ? 68.695 20.995 -98.229 1.00 91.12 257 GLU A C 1
ATOM 2117 O O . GLU A 1 257 ? 69.589 20.967 -99.069 1.00 91.12 257 GLU A O 1
ATOM 2122 N N . GLU A 1 258 ? 67.426 21.224 -98.560 1.00 91.06 258 GLU A N 1
ATOM 2123 C CA . GLU A 1 258 ? 66.988 21.486 -99.928 1.00 91.06 258 GLU A CA 1
ATOM 2124 C C . GLU A 1 258 ? 67.610 22.784 -100.462 1.00 91.06 258 GLU A C 1
ATOM 2126 O O . GLU A 1 258 ? 68.182 22.796 -101.556 1.00 91.06 258 GLU A O 1
ATOM 2131 N N . LYS A 1 259 ? 67.597 23.858 -99.660 1.00 89.75 259 LYS A N 1
ATOM 2132 C CA . LYS A 1 259 ? 68.303 25.114 -99.962 1.00 89.75 259 LYS A CA 1
ATOM 2133 C C . LYS A 1 259 ? 69.802 24.875 -100.175 1.00 89.75 259 LYS A C 1
ATOM 2135 O O . LYS A 1 259 ? 70.357 25.342 -101.169 1.00 89.75 259 LYS A O 1
ATOM 2140 N N . ASN A 1 260 ? 70.451 24.094 -99.311 1.00 89.19 260 ASN A N 1
ATOM 2141 C CA . ASN A 1 260 ? 71.874 23.754 -99.426 1.00 89.19 260 ASN A CA 1
ATOM 2142 C C . ASN A 1 260 ? 72.184 22.892 -100.661 1.00 89.19 260 ASN A C 1
ATOM 2144 O O . ASN A 1 260 ? 73.195 23.116 -101.330 1.00 89.19 260 ASN A O 1
ATOM 2148 N N . LYS A 1 261 ? 71.321 21.926 -101.000 1.00 90.25 261 LYS A N 1
ATOM 2149 C CA . LYS A 1 261 ? 71.424 21.093 -102.210 1.00 90.25 261 LYS A CA 1
ATOM 2150 C C . LYS A 1 261 ? 71.306 21.953 -103.466 1.00 90.25 261 LYS A C 1
ATOM 2152 O O . LYS A 1 261 ? 72.152 21.844 -104.358 1.00 90.25 261 LYS A O 1
ATOM 2157 N N . LYS A 1 262 ? 70.323 22.861 -103.516 1.00 90.12 262 LYS A N 1
ATOM 2158 C CA . LYS A 1 262 ? 70.178 23.853 -104.596 1.00 90.12 262 LYS A CA 1
ATOM 2159 C C . LYS A 1 262 ? 71.423 24.740 -104.695 1.00 90.12 262 LYS A C 1
ATOM 2161 O O . LYS A 1 262 ? 71.995 24.857 -105.777 1.00 90.12 262 LYS A O 1
ATOM 2166 N N . ALA A 1 263 ? 71.915 25.275 -103.575 1.00 90.88 263 ALA A N 1
ATOM 2167 C CA . ALA A 1 263 ? 73.128 26.096 -103.537 1.00 90.88 263 ALA A CA 1
ATOM 2168 C C . ALA A 1 263 ? 74.378 25.337 -104.026 1.00 90.88 263 ALA A C 1
ATOM 2170 O O . ALA A 1 263 ? 75.161 25.873 -104.808 1.00 90.88 263 ALA A O 1
ATOM 2171 N N . THR A 1 264 ? 74.539 24.071 -103.633 1.00 87.94 264 THR A N 1
ATOM 2172 C CA . THR A 1 264 ? 75.658 23.214 -104.062 1.00 87.94 264 THR A CA 1
ATOM 2173 C C . THR A 1 264 ? 75.569 22.893 -105.553 1.00 87.94 264 THR A C 1
ATOM 2175 O O . THR A 1 264 ? 76.581 22.920 -106.250 1.00 87.94 264 THR A O 1
ATOM 2178 N N . THR A 1 265 ? 74.362 22.657 -106.071 1.00 88.56 265 THR A N 1
ATOM 2179 C CA . THR A 1 265 ? 74.118 22.441 -107.506 1.00 88.56 265 THR A CA 1
ATOM 2180 C C . THR A 1 265 ? 74.483 23.685 -108.315 1.00 88.56 265 THR A C 1
ATOM 2182 O O . THR A 1 265 ? 75.197 23.580 -109.312 1.00 88.56 265 THR A O 1
ATOM 2185 N N . ILE A 1 266 ? 74.079 24.873 -107.849 1.00 87.38 266 ILE A N 1
ATOM 2186 C CA . ILE A 1 266 ? 74.464 26.155 -108.453 1.00 87.38 266 ILE A CA 1
ATOM 2187 C C . ILE A 1 266 ? 75.988 26.330 -108.408 1.00 87.38 266 ILE A C 1
ATOM 2189 O O . ILE A 1 266 ? 76.591 26.650 -109.431 1.00 87.38 266 ILE A O 1
ATOM 2193 N N . GLN A 1 267 ? 76.639 26.067 -107.268 1.00 84.62 267 GLN A N 1
ATOM 2194 C CA . GLN A 1 267 ? 78.101 26.127 -107.158 1.00 84.62 267 GLN A CA 1
ATOM 2195 C C . GLN A 1 267 ? 78.806 25.159 -108.117 1.00 84.62 267 GLN A C 1
ATOM 2197 O O . GLN A 1 267 ? 79.799 25.533 -108.745 1.00 84.62 267 GLN A O 1
ATOM 2202 N N . ALA A 1 268 ? 78.321 23.922 -108.244 1.00 86.25 268 ALA A N 1
ATOM 2203 C CA . ALA A 1 268 ? 78.876 22.920 -109.149 1.00 86.25 268 ALA A CA 1
ATOM 2204 C C . ALA A 1 268 ? 78.684 23.322 -110.618 1.00 86.25 268 ALA A C 1
ATOM 2206 O O . ALA A 1 268 ? 79.631 23.236 -111.403 1.00 86.25 268 ALA A O 1
ATOM 2207 N N . TRP A 1 269 ? 77.501 23.833 -110.976 1.00 89.00 269 TRP A N 1
ATOM 2208 C CA . TRP A 1 269 ? 77.231 24.391 -112.300 1.00 89.00 269 TRP A CA 1
ATOM 2209 C C . TRP A 1 269 ? 78.187 25.543 -112.613 1.00 89.00 269 TRP A C 1
ATOM 2211 O O . TRP A 1 269 ? 78.851 25.521 -113.650 1.00 89.00 269 TRP A O 1
ATOM 2221 N N . TRP A 1 270 ? 78.347 26.488 -111.684 1.00 85.62 270 TRP A N 1
ATOM 2222 C CA . TRP A 1 270 ? 79.239 27.634 -111.843 1.00 85.62 270 TRP A CA 1
ATOM 2223 C C . TRP A 1 270 ? 80.709 27.209 -111.974 1.00 85.62 270 TRP A C 1
ATOM 2225 O O . TRP A 1 270 ? 81.407 27.680 -112.870 1.00 85.62 270 TRP A O 1
ATOM 2235 N N . ARG A 1 271 ? 81.180 26.242 -111.170 1.00 81.69 271 ARG A N 1
ATOM 2236 C CA . ARG A 1 271 ? 82.521 25.642 -111.324 1.00 81.69 271 ARG A CA 1
ATOM 2237 C C . ARG A 1 271 ? 82.694 24.939 -112.671 1.00 81.69 271 ARG A C 1
ATOM 2239 O O . ARG A 1 271 ? 83.725 25.120 -113.311 1.00 81.69 271 ARG A O 1
ATOM 2246 N N . GLY A 1 272 ? 81.696 24.189 -113.135 1.00 84.19 272 GLY A N 1
ATOM 2247 C CA . GLY A 1 272 ? 81.715 23.556 -114.455 1.00 84.19 272 GLY A CA 1
ATOM 2248 C C . GLY A 1 272 ? 81.765 24.573 -115.600 1.00 84.19 272 GLY A C 1
ATOM 2249 O O . GLY A 1 272 ? 82.507 24.385 -116.564 1.00 84.19 272 GLY A O 1
ATOM 2250 N N . VAL A 1 273 ? 81.026 25.681 -115.484 1.00 82.94 273 VAL A N 1
ATOM 2251 C CA . VAL A 1 273 ? 81.073 26.805 -116.434 1.00 82.94 273 VAL A CA 1
ATOM 2252 C C . VAL A 1 273 ? 82.437 27.500 -116.401 1.00 82.94 273 VAL A C 1
ATOM 2254 O O . VAL A 1 273 ? 83.006 27.736 -117.466 1.00 82.94 273 VAL A O 1
ATOM 2257 N N . MET A 1 274 ? 82.999 27.765 -115.214 1.00 79.94 274 MET A N 1
ATOM 2258 C CA . MET A 1 274 ? 84.347 28.333 -115.067 1.00 79.94 274 MET A CA 1
ATOM 2259 C C . MET A 1 274 ? 85.417 27.469 -115.744 1.00 79.94 274 MET A C 1
ATOM 2261 O O . MET A 1 274 ? 86.304 28.013 -116.396 1.00 79.94 274 MET A O 1
ATOM 2265 N N . VAL A 1 275 ? 85.332 26.137 -115.628 1.00 78.44 275 VAL A N 1
ATOM 2266 C CA . VAL A 1 275 ? 86.260 25.210 -116.299 1.00 78.44 275 VAL A CA 1
ATOM 2267 C C . VAL A 1 275 ? 86.082 25.253 -117.821 1.00 78.44 275 VAL A C 1
ATOM 2269 O O . VAL A 1 275 ? 87.071 25.379 -118.536 1.00 78.44 275 VAL A O 1
ATOM 2272 N N . ARG A 1 276 ? 84.842 25.219 -118.331 1.00 79.19 276 ARG A N 1
ATOM 2273 C CA . ARG A 1 276 ? 84.561 25.246 -119.782 1.00 79.19 276 ARG A CA 1
ATOM 2274 C C . ARG A 1 276 ? 84.944 26.560 -120.464 1.00 79.19 276 ARG A C 1
ATOM 2276 O O . ARG A 1 276 ? 85.370 26.536 -121.611 1.00 79.19 276 ARG A O 1
ATOM 2283 N N . LYS A 1 277 ? 84.810 27.695 -119.773 1.00 77.31 277 LYS A N 1
ATOM 2284 C CA . LYS A 1 277 ? 85.222 29.014 -120.282 1.00 77.31 277 LYS A CA 1
ATOM 2285 C C . LYS A 1 277 ? 86.699 29.350 -120.009 1.00 77.31 277 LYS A C 1
ATOM 2287 O O . LYS A 1 277 ? 87.125 30.454 -120.319 1.00 77.31 277 LYS A O 1
ATOM 2292 N N . GLY A 1 278 ? 87.477 28.428 -119.430 1.00 66.94 278 GLY A N 1
ATOM 2293 C CA . GLY A 1 278 ? 88.918 28.609 -119.211 1.00 66.94 278 GLY A CA 1
ATOM 2294 C C . GLY A 1 278 ? 89.303 29.536 -118.048 1.00 66.94 278 GLY A C 1
ATOM 2295 O O . GLY A 1 278 ? 90.466 29.904 -117.925 1.00 66.94 278 GLY A O 1
ATOM 2296 N N . PHE A 1 279 ? 88.370 29.887 -117.157 1.00 66.06 279 PHE A N 1
ATOM 2297 C CA . PHE A 1 279 ? 88.608 30.801 -116.027 1.00 66.06 279 PHE A CA 1
ATOM 2298 C C . PHE A 1 279 ? 89.208 30.122 -114.774 1.00 66.06 279 PHE A C 1
ATOM 2300 O O . PHE A 1 279 ? 89.388 30.768 -113.743 1.00 66.06 279 PHE A O 1
ATOM 2307 N N . GLY A 1 280 ? 89.551 28.827 -114.832 1.00 60.59 280 GLY A N 1
ATOM 2308 C CA . GLY A 1 280 ? 90.130 28.070 -113.711 1.00 60.59 280 GLY A CA 1
ATOM 2309 C C . GLY A 1 280 ? 91.577 27.620 -113.950 1.00 60.59 280 GLY A C 1
ATOM 2310 O O . GLY A 1 280 ? 91.872 26.963 -114.944 1.00 60.59 280 GLY A O 1
ATOM 2311 N N . LYS A 1 281 ? 92.495 27.902 -113.012 1.00 59.94 281 LYS A N 1
ATOM 2312 C CA . LYS A 1 281 ? 93.899 27.441 -113.073 1.00 59.94 281 LYS A CA 1
ATOM 2313 C C . LYS A 1 281 ? 93.999 25.918 -112.876 1.00 59.94 281 LYS A C 1
ATOM 2315 O O . LYS A 1 281 ? 94.024 25.441 -111.743 1.00 59.94 281 LYS A O 1
ATOM 2320 N N . PHE A 1 282 ? 94.141 25.158 -113.962 1.00 48.88 282 PHE A N 1
ATOM 2321 C CA . PHE A 1 282 ? 94.482 23.728 -113.929 1.00 48.88 282 PHE A CA 1
ATOM 2322 C C . PHE A 1 282 ? 95.965 23.548 -113.550 1.00 48.88 282 PHE A C 1
ATOM 2324 O O . PHE A 1 282 ? 96.850 23.444 -114.396 1.00 48.88 282 PHE A O 1
ATOM 2331 N N . ARG A 1 283 ? 96.281 23.569 -112.250 1.00 49.00 283 ARG A N 1
ATOM 2332 C CA . ARG A 1 283 ? 97.652 23.348 -111.759 1.00 49.00 283 ARG A CA 1
ATOM 2333 C C . ARG A 1 283 ? 97.868 21.852 -111.483 1.00 49.00 283 ARG A C 1
ATOM 2335 O O . ARG A 1 283 ? 97.511 21.370 -110.413 1.00 49.00 283 ARG A O 1
ATOM 2342 N N . LYS A 1 284 ? 98.495 21.116 -112.412 1.00 47.47 284 LYS A N 1
ATOM 2343 C CA . LYS A 1 284 ? 99.119 19.810 -112.106 1.00 47.47 284 LYS A CA 1
ATOM 2344 C C . LYS A 1 284 ? 100.289 20.062 -111.147 1.00 47.47 284 LYS A C 1
ATOM 2346 O O . LYS A 1 284 ? 101.250 20.727 -111.535 1.00 47.47 284 LYS A O 1
ATOM 2351 N N . LYS A 1 285 ? 100.224 19.580 -109.901 1.00 45.00 285 LYS A N 1
ATOM 2352 C CA . LYS A 1 285 ? 101.336 19.697 -108.941 1.00 45.00 285 LYS A CA 1
ATOM 2353 C C . LYS A 1 285 ? 101.962 18.323 -108.681 1.00 45.00 285 LYS A C 1
ATOM 2355 O O . LYS A 1 285 ? 101.278 17.386 -108.294 1.00 45.00 285 LYS A O 1
ATOM 2360 N N . LYS A 1 286 ? 103.266 18.271 -108.968 1.00 41.97 286 LYS A N 1
ATOM 2361 C CA . LYS A 1 286 ? 104.222 17.162 -108.859 1.00 41.97 286 LYS A CA 1
ATOM 2362 C C . LYS A 1 286 ? 104.314 16.565 -107.447 1.00 41.97 286 LYS A C 1
ATOM 2364 O O . LYS A 1 286 ? 104.118 17.272 -106.461 1.00 41.97 286 LYS A O 1
ATOM 2369 N N . GLU A 1 287 ? 104.732 15.301 -107.397 1.00 45.38 287 GLU A N 1
ATOM 2370 C CA . GLU A 1 287 ? 105.255 14.596 -106.222 1.00 45.38 287 GLU A CA 1
ATOM 2371 C C . GLU A 1 287 ? 106.319 15.404 -105.453 1.00 45.38 287 GLU A C 1
ATOM 2373 O O . GLU A 1 287 ? 107.172 16.053 -106.066 1.00 45.38 287 GLU A O 1
ATOM 2378 N N . LYS A 1 288 ? 106.332 15.280 -104.114 1.00 44.47 288 LYS A N 1
ATOM 2379 C CA . LYS A 1 288 ? 107.560 15.238 -103.296 1.00 44.47 288 LYS A CA 1
ATOM 2380 C C . LYS A 1 288 ? 107.299 14.673 -101.887 1.00 44.47 288 LYS A C 1
ATOM 2382 O O . LYS A 1 288 ? 106.377 15.083 -101.191 1.00 44.47 288 LYS A O 1
ATOM 2387 N N . LYS A 1 289 ? 108.174 13.732 -101.515 1.00 39.69 289 LYS A N 1
ATOM 2388 C CA . LYS A 1 289 ? 108.396 13.057 -100.223 1.00 39.69 289 LYS A CA 1
ATOM 2389 C C . LYS A 1 289 ? 108.514 14.009 -99.014 1.00 39.69 289 LYS A C 1
ATOM 2391 O O . LYS A 1 289 ? 109.163 15.042 -99.138 1.00 39.69 289 LYS A O 1
ATOM 2396 N N . GLY A 1 290 ? 108.127 13.525 -97.821 1.00 39.94 290 GLY A N 1
ATOM 2397 C CA . GLY A 1 290 ? 108.953 13.702 -96.607 1.00 39.94 290 GLY A CA 1
ATOM 2398 C C . GLY A 1 290 ? 108.280 14.066 -95.266 1.00 39.94 290 GLY A C 1
ATOM 2399 O O . GLY A 1 290 ? 108.008 15.228 -95.024 1.00 39.94 290 GLY A O 1
ATOM 2400 N N . LYS A 1 291 ? 108.194 13.061 -94.372 1.00 39.19 291 LYS A N 1
ATOM 2401 C CA . LYS A 1 291 ? 108.474 13.035 -92.903 1.00 39.19 291 LYS A CA 1
ATOM 2402 C C . LYS A 1 291 ? 107.746 13.961 -91.875 1.00 39.19 291 LYS A C 1
ATOM 2404 O O . LYS A 1 291 ? 108.111 15.110 -91.709 1.00 39.19 291 LYS A O 1
ATOM 2409 N N . LYS A 1 292 ? 106.936 13.296 -91.017 1.00 37.97 292 LYS A N 1
ATOM 2410 C CA . LYS A 1 292 ? 107.147 12.931 -89.573 1.00 37.97 292 LYS A CA 1
ATOM 2411 C C . LYS A 1 292 ? 106.931 13.955 -88.410 1.00 37.97 292 LYS A C 1
ATOM 2413 O O . LYS A 1 292 ? 107.720 14.874 -88.273 1.00 37.97 292 LYS A O 1
ATOM 2418 N N . LYS A 1 293 ? 106.034 13.541 -87.469 1.00 39.72 293 LYS A N 1
ATOM 2419 C CA . LYS A 1 293 ? 105.838 13.848 -86.003 1.00 39.72 293 LYS A CA 1
ATOM 2420 C C . LYS A 1 293 ? 105.442 15.297 -85.624 1.00 39.72 293 LYS A C 1
ATOM 2422 O O . LYS A 1 293 ? 105.929 16.213 -86.255 1.00 39.72 293 LYS A O 1
ATOM 2427 N N . SER A 1 294 ? 104.538 15.585 -84.671 1.00 39.53 294 SER A N 1
ATOM 2428 C CA . SER A 1 294 ? 104.407 15.190 -83.239 1.00 39.53 294 SER A CA 1
ATOM 2429 C C . SER A 1 294 ? 102.948 15.363 -82.723 1.00 39.53 294 SER A C 1
ATOM 2431 O O . SER A 1 294 ? 102.278 16.294 -83.147 1.00 39.53 294 SER A O 1
ATOM 2433 N N . THR A 1 295 ? 102.342 14.417 -81.992 1.00 37.19 295 THR A N 1
ATOM 2434 C CA . THR A 1 295 ? 102.106 14.398 -80.516 1.00 37.19 295 THR A CA 1
ATOM 2435 C C . THR A 1 295 ? 101.579 15.676 -79.821 1.00 37.19 295 THR A C 1
ATOM 2437 O O . THR A 1 295 ? 102.295 16.664 -79.734 1.00 37.19 295 THR A O 1
ATOM 2440 N N . ASP A 1 296 ? 100.395 15.506 -79.207 1.00 41.78 296 ASP A N 1
ATOM 2441 C CA . ASP A 1 296 ? 99.966 15.855 -77.829 1.00 41.78 296 ASP A CA 1
ATOM 2442 C C . ASP A 1 296 ? 99.533 17.270 -77.370 1.00 41.78 296 ASP A C 1
ATOM 2444 O O . ASP A 1 296 ? 100.279 18.240 -77.478 1.00 41.78 296 ASP A O 1
ATOM 2448 N N . LYS A 1 297 ? 98.344 17.281 -76.726 1.00 41.69 297 LYS A N 1
ATOM 2449 C CA . LYS A 1 297 ? 97.802 18.071 -75.578 1.00 41.69 297 LYS A CA 1
ATOM 2450 C C . LYS A 1 297 ? 96.270 18.148 -75.745 1.00 41.69 297 LYS A C 1
ATOM 2452 O O . LYS A 1 297 ? 95.812 18.631 -76.769 1.00 41.69 297 LYS A O 1
ATOM 2457 N N . LYS A 1 298 ? 95.375 17.602 -74.909 1.00 44.66 298 LYS A N 1
ATOM 2458 C CA . LYS A 1 298 ? 95.233 17.521 -73.438 1.00 44.66 298 LYS A CA 1
ATOM 2459 C C . LYS A 1 298 ? 95.054 18.891 -72.764 1.00 44.66 298 LYS A C 1
ATOM 2461 O O . LYS A 1 298 ? 96.044 19.540 -72.469 1.00 44.66 298 LYS A O 1
ATOM 2466 N N . GLU A 1 299 ? 93.794 19.243 -72.492 1.00 43.81 299 GLU A N 1
ATOM 2467 C CA . GLU A 1 299 ? 93.246 20.098 -71.409 1.00 43.81 299 GLU A CA 1
ATOM 2468 C C . GLU A 1 299 ? 91.709 20.005 -71.564 1.00 43.81 299 GLU A C 1
ATOM 2470 O O . GLU A 1 299 ? 91.204 20.255 -72.650 1.00 43.81 299 GLU A O 1
ATOM 2475 N N . LYS A 1 300 ? 90.899 19.401 -70.683 1.00 44.16 300 LYS A N 1
ATOM 2476 C CA . LYS A 1 300 ? 90.646 19.621 -69.248 1.00 44.16 300 LYS A CA 1
ATOM 2477 C C . LYS A 1 300 ? 90.183 21.052 -68.929 1.00 44.16 300 LYS A C 1
ATOM 2479 O O . LYS A 1 300 ? 90.985 21.886 -68.526 1.00 44.16 300 LYS A O 1
ATOM 2484 N N . LYS A 1 301 ? 88.869 21.268 -69.021 1.00 39.06 301 LYS A N 1
ATOM 2485 C CA . LYS A 1 301 ? 88.052 21.843 -67.947 1.00 39.06 301 LYS A CA 1
ATOM 2486 C C . LYS A 1 301 ? 86.614 21.372 -68.098 1.00 39.06 301 LYS A C 1
ATOM 2488 O O . LYS A 1 301 ? 86.149 21.336 -69.255 1.00 39.06 301 LYS A O 1
#